Protein AF-A0AAV2BMY2-F1 (afdb_monomer)

Secondary structure (DSSP, 8-state):
---------------------------------GGGG---PPPPSS-EEETTS-EESSHHHHHHHHHTT----EEEESSPP-TTHHHHHHHHHHHT---TT--PPPB-TTSSBPSEEEETTTTEEEEB-TTSPBPTT--EESS----GGGSSTTS----------------HHHHHHHHHHHHHHHHHHHTTS-------------TTS--HHHHHHHHHHHTT-TT-SSB--TTTHHHHHHHHHHTSSSTTHHHHTHHHH-SS-SSS-BHHHHHHHH-TTTTHHHHHHHHHHHHHTS--

Sequence (300 aa):
MGFQKHDVFSSFLVFLVLFNSAHSFLPLMSERSSAECDVDCEPESVPVCGNDGRTYDSKCEIDKAKCQGHPVEFKHRGKCIEKARCEAQRALMLEQGNRMGLFVPECKADGSYAEVQCHVSTGYCWCVDEAGKPIRGSSIQNARPNCAQKGAKRMNRRRSSRGKKNKKGCGTSDRASFNSNLIDIFQSEYDRVPHTTTTATPVENDPLRDTHEKQVIQWKFDQLDDNGDEFLKKKELRDLRRMAKKIVKPKMCAKTFAKFCDLDQDKKISRSEWSVCVGVDINSKFSSLSAQLSRSIKDK

Radius of gyration: 34.34 Å; Cα contacts (8 Å, |Δi|>4): 309; chains: 1; bounding box: 67×60×115 Å

Structure (mmCIF, N/CA/C/O backbone):
data_AF-A0AAV2BMY2-F1
#
_entry.id   AF-A0AAV2BMY2-F1
#
loop_
_atom_site.group_PDB
_atom_site.id
_atom_site.type_symbol
_atom_site.label_atom_id
_atom_site.label_alt_id
_atom_site.label_comp_id
_atom_site.label_asym_id
_atom_site.label_entity_id
_atom_site.label_seq_id
_atom_site.pdbx_PDB_ins_code
_atom_site.Cartn_x
_atom_site.Cartn_y
_atom_site.Cartn_z
_atom_site.occupancy
_atom_site.B_iso_or_equiv
_atom_site.auth_seq_id
_atom_site.auth_comp_id
_atom_site.auth_asym_id
_atom_site.auth_atom_id
_atom_site.pdbx_PDB_model_num
ATOM 1 N N . MET A 1 1 ? -17.587 27.145 -73.470 1.00 35.56 1 MET A N 1
ATOM 2 C CA . MET A 1 1 ? -17.265 27.911 -74.697 1.00 35.56 1 MET A CA 1
ATOM 3 C C . MET A 1 1 ? -15.815 28.367 -74.565 1.00 35.56 1 MET A C 1
ATOM 5 O O . MET A 1 1 ? -15.457 28.728 -73.457 1.00 35.56 1 MET A O 1
ATOM 9 N N . GLY A 1 2 ? -14.942 28.360 -75.570 1.00 34.31 2 GLY A N 1
ATOM 10 C CA . GLY A 1 2 ? -15.046 27.883 -76.952 1.00 34.31 2 GLY A CA 1
ATOM 11 C C . GLY A 1 2 ? -13.875 28.448 -77.777 1.00 34.31 2 GLY A C 1
ATOM 12 O O . GLY A 1 2 ? -13.420 29.539 -77.466 1.00 34.31 2 GLY A O 1
ATOM 13 N N . PHE A 1 3 ? -13.460 27.726 -78.824 1.00 30.86 3 PHE A N 1
ATOM 14 C CA . PHE A 1 3 ? -12.519 28.126 -79.891 1.00 30.86 3 PHE A CA 1
ATOM 15 C C . PHE A 1 3 ? -11.041 28.422 -79.490 1.00 30.86 3 PHE A C 1
ATOM 17 O O . PHE A 1 3 ? -10.804 29.224 -78.599 1.00 30.86 3 PHE A O 1
ATOM 24 N N . GLN A 1 4 ? -9.945 27.880 -80.058 1.00 36.81 4 GLN A N 1
ATOM 25 C CA . GLN A 1 4 ? -9.599 27.018 -81.221 1.00 36.81 4 GLN A CA 1
ATOM 26 C C . GLN A 1 4 ? -8.581 27.721 -82.149 1.00 36.81 4 GLN A C 1
ATOM 28 O O . GLN A 1 4 ? -8.790 28.869 -82.531 1.00 36.81 4 GLN A O 1
ATOM 33 N N . LYS A 1 5 ? -7.506 26.993 -82.501 1.00 43.72 5 LYS A N 1
ATOM 34 C CA . LYS A 1 5 ? -6.521 27.135 -83.610 1.00 43.72 5 LYS A CA 1
ATOM 35 C C . LYS A 1 5 ? -5.604 25.888 -83.482 1.00 43.72 5 LYS A C 1
ATOM 37 O O . LYS A 1 5 ? -5.063 25.722 -82.395 1.00 43.72 5 LYS A O 1
ATOM 42 N N . HIS A 1 6 ? -5.496 24.884 -84.371 1.00 38.19 6 HIS A N 1
ATOM 43 C CA . HIS A 1 6 ? -5.463 24.815 -85.855 1.00 38.19 6 HIS A CA 1
ATOM 44 C C . HIS A 1 6 ? -4.367 25.724 -86.459 1.00 38.19 6 HIS A C 1
ATOM 46 O O . HIS A 1 6 ? -4.265 26.867 -86.024 1.00 38.19 6 HIS A O 1
ATOM 52 N N . ASP A 1 7 ? -3.543 25.348 -87.455 1.00 45.25 7 ASP A N 1
ATOM 53 C CA . ASP A 1 7 ? -3.392 24.104 -88.264 1.00 45.25 7 ASP A CA 1
ATOM 54 C C . ASP A 1 7 ? -2.067 24.181 -89.095 1.00 45.25 7 ASP A C 1
ATOM 56 O O . ASP A 1 7 ? -1.544 25.286 -89.227 1.00 45.25 7 ASP A O 1
ATOM 60 N N . VAL A 1 8 ? -1.436 23.155 -89.712 1.00 40.69 8 VAL A N 1
ATOM 61 C CA . VAL A 1 8 ? -1.618 21.675 -89.810 1.00 40.69 8 VAL A CA 1
ATOM 62 C C . VAL A 1 8 ? -0.234 20.999 -90.138 1.00 40.69 8 VAL A C 1
ATOM 64 O O . VAL A 1 8 ? 0.793 21.626 -89.901 1.00 40.69 8 VAL A O 1
ATOM 67 N N . PHE A 1 9 ? -0.208 19.785 -90.732 1.00 44.28 9 PHE A N 1
ATOM 68 C CA . PHE A 1 9 ? 0.889 18.985 -91.364 1.00 44.28 9 PHE A CA 1
ATOM 69 C C . PHE A 1 9 ? 1.455 17.819 -90.510 1.00 44.28 9 PHE A C 1
ATOM 71 O O . PHE A 1 9 ? 2.178 18.046 -89.552 1.00 44.28 9 PHE A O 1
ATOM 78 N N . SER A 1 10 ? 1.052 16.545 -90.697 1.00 36.94 10 SER A N 1
ATOM 79 C CA . SER A 1 10 ? 1.178 15.646 -91.882 1.00 36.94 10 SER A CA 1
ATOM 80 C C . SER A 1 10 ? 2.646 15.196 -92.088 1.00 36.94 10 SER A C 1
ATOM 82 O O . SER A 1 10 ? 3.523 16.047 -92.112 1.00 36.94 10 SER A O 1
ATOM 84 N N . SER A 1 11 ? 3.009 13.909 -92.238 1.00 39.84 11 SER A N 1
ATOM 85 C CA . SER A 1 11 ? 2.217 12.742 -92.671 1.00 39.84 11 SER A CA 1
ATOM 86 C C . SER A 1 11 ? 2.915 11.380 -92.408 1.00 39.84 11 SER A C 1
ATOM 88 O O . SER A 1 11 ? 4.128 11.367 -92.241 1.00 39.84 11 SER A O 1
ATOM 90 N N . PHE A 1 12 ? 2.161 10.265 -92.510 1.00 37.16 12 PHE A N 1
ATOM 91 C CA . PHE A 1 12 ? 2.570 8.829 -92.544 1.00 37.16 12 PHE A CA 1
ATOM 92 C C . PHE A 1 12 ? 3.420 8.254 -91.372 1.00 37.16 12 PHE A C 1
ATOM 94 O O . PHE A 1 12 ? 4.194 8.958 -90.747 1.00 37.16 12 PHE A O 1
ATOM 101 N N . LEU A 1 13 ? 3.504 6.943 -91.098 1.00 39.34 13 LEU A N 1
ATOM 102 C CA . LEU A 1 13 ? 2.608 5.767 -91.003 1.00 39.34 13 LEU A CA 1
ATOM 103 C C . LEU A 1 13 ? 3.549 4.553 -90.760 1.00 39.34 13 LEU A C 1
ATOM 105 O O . LEU A 1 13 ? 4.526 4.413 -91.485 1.00 39.34 13 LEU A O 1
ATOM 109 N N . VAL A 1 14 ? 3.206 3.650 -89.827 1.00 44.16 14 VAL A N 1
ATOM 110 C CA . VAL A 1 14 ? 3.795 2.295 -89.603 1.00 44.16 14 VAL A CA 1
ATOM 111 C C . VAL A 1 14 ? 5.275 2.209 -89.145 1.00 44.16 14 VAL A C 1
ATOM 113 O O . VAL A 1 14 ? 6.180 2.504 -89.912 1.00 44.16 14 VAL A O 1
ATOM 116 N N . PHE A 1 15 ? 5.549 1.674 -87.941 1.00 41.28 15 PHE A N 1
ATOM 117 C CA . PHE A 1 15 ? 6.111 0.314 -87.746 1.00 41.28 15 PHE A CA 1
ATOM 118 C C . PHE A 1 15 ? 6.257 -0.094 -86.263 1.00 41.28 15 PHE A C 1
ATOM 120 O O . PHE A 1 15 ? 6.036 0.691 -85.345 1.00 41.28 15 PHE A O 1
ATOM 127 N N 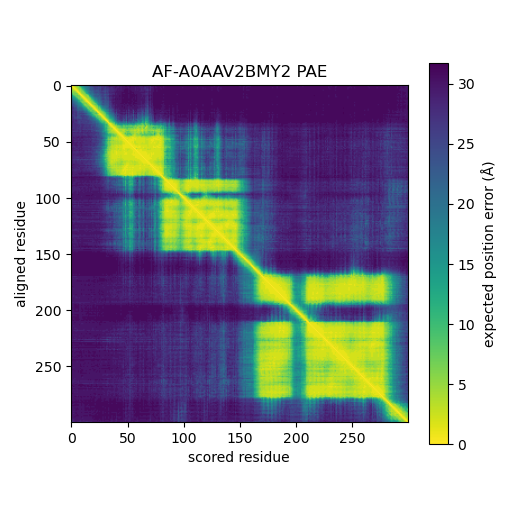. LEU A 1 16 ? 6.505 -1.391 -86.066 1.00 40.44 16 LEU A N 1
ATOM 128 C CA . LEU A 1 16 ? 6.373 -2.160 -84.826 1.00 40.44 16 LEU A CA 1
ATOM 129 C C . LEU A 1 16 ? 7.507 -1.944 -83.805 1.00 40.44 16 LEU A C 1
ATOM 131 O O . LEU A 1 16 ? 8.662 -1.768 -84.170 1.00 40.44 16 LEU A O 1
ATOM 135 N N . VAL A 1 17 ? 7.128 -2.068 -82.528 1.00 46.56 17 VAL A N 1
ATOM 136 C CA . VAL A 1 17 ? 7.825 -2.734 -81.402 1.00 46.56 17 VAL A CA 1
ATOM 137 C C . VAL A 1 17 ? 9.324 -3.065 -81.586 1.00 46.56 17 VAL A C 1
ATOM 139 O O . VAL A 1 17 ? 9.657 -3.894 -82.427 1.00 46.56 17 VAL A O 1
ATOM 142 N N . LEU A 1 18 ? 10.191 -2.564 -80.686 1.00 40.56 18 LEU A N 1
ATOM 143 C CA . LEU A 1 18 ? 11.036 -3.347 -79.743 1.00 40.56 18 LEU A CA 1
ATOM 144 C C . LEU A 1 18 ? 12.180 -2.507 -79.107 1.00 40.56 18 LEU A C 1
ATOM 146 O O . LEU A 1 18 ? 12.868 -1.754 -79.780 1.00 40.56 18 LEU A O 1
ATOM 150 N N . PHE A 1 19 ? 12.427 -2.774 -77.815 1.00 40.19 19 PHE A N 1
ATOM 151 C CA . PHE A 1 19 ? 13.712 -2.689 -77.086 1.00 40.19 19 PHE A CA 1
ATOM 152 C C . PHE A 1 19 ? 14.334 -1.324 -76.664 1.00 40.19 19 PHE A C 1
ATOM 154 O O . PHE A 1 19 ? 15.048 -0.664 -77.407 1.00 40.19 19 PHE A O 1
ATOM 161 N N . ASN A 1 20 ? 14.268 -1.122 -75.336 1.00 38.69 20 ASN A N 1
ATOM 162 C CA . ASN A 1 20 ? 15.383 -0.864 -74.397 1.00 38.69 20 ASN A CA 1
ATOM 163 C C . ASN A 1 20 ? 15.747 0.541 -73.851 1.00 38.69 20 ASN A C 1
ATOM 165 O O . ASN A 1 20 ? 16.108 1.472 -74.558 1.00 38.69 20 ASN A O 1
ATOM 169 N N . SER A 1 21 ? 15.851 0.536 -72.511 1.00 48.38 21 SER A N 1
ATOM 170 C CA . SER A 1 21 ? 16.866 1.203 -71.675 1.00 48.38 21 SER A CA 1
ATOM 171 C C . SER A 1 21 ? 16.860 2.726 -71.501 1.00 48.38 21 SER A C 1
ATOM 173 O O . SER A 1 21 ? 17.767 3.417 -71.955 1.00 48.38 21 SER A O 1
ATOM 175 N N . ALA A 1 22 ? 15.952 3.210 -70.645 1.00 44.56 22 ALA A N 1
ATOM 176 C CA . ALA A 1 22 ? 16.168 4.426 -69.846 1.00 44.56 22 ALA A CA 1
ATOM 177 C C . ALA A 1 22 ? 15.395 4.403 -68.505 1.00 44.56 22 ALA A C 1
ATOM 179 O O . ALA A 1 22 ? 14.645 5.324 -68.193 1.00 44.56 22 ALA A O 1
ATOM 180 N N . HIS A 1 23 ? 15.565 3.353 -67.689 1.00 51.31 23 HIS A N 1
ATOM 181 C CA . HIS A 1 23 ? 15.187 3.431 -66.272 1.00 51.31 23 HIS A CA 1
ATOM 182 C C . HIS A 1 23 ? 16.360 4.016 -65.484 1.00 51.31 23 HIS A C 1
ATOM 184 O O . HIS A 1 23 ? 17.355 3.333 -65.239 1.00 51.31 23 HIS A O 1
ATOM 190 N N . SER A 1 24 ? 16.245 5.289 -65.107 1.00 46.25 24 SER A N 1
ATOM 191 C CA . SER A 1 24 ? 17.207 5.961 -64.237 1.00 46.25 24 SER A CA 1
ATOM 192 C C . SER A 1 24 ? 17.312 5.211 -62.910 1.00 46.25 24 SER A C 1
ATOM 194 O O . SER A 1 24 ? 16.368 5.202 -62.118 1.00 46.25 24 SER A O 1
ATOM 196 N N . PHE A 1 25 ? 18.460 4.576 -62.678 1.00 47.72 25 PHE A N 1
ATOM 197 C CA . PHE A 1 25 ? 18.789 3.925 -61.416 1.00 47.72 25 PHE A CA 1
ATOM 198 C C . PHE A 1 25 ? 18.750 4.964 -60.286 1.00 47.72 25 PHE A C 1
ATOM 200 O O . PHE A 1 25 ? 19.656 5.787 -60.148 1.00 47.72 25 PHE A O 1
ATOM 207 N N . LEU A 1 26 ? 17.711 4.907 -59.452 1.00 41.19 26 LEU A N 1
ATOM 208 C CA . LEU A 1 26 ? 17.816 5.392 -58.081 1.00 41.19 26 LEU A CA 1
ATOM 209 C C . LEU A 1 26 ? 18.890 4.533 -57.396 1.00 41.19 26 LEU A C 1
ATOM 211 O O . LEU A 1 26 ? 18.773 3.304 -57.449 1.00 41.19 26 LEU A O 1
ATOM 215 N N . PRO A 1 27 ? 19.928 5.117 -56.773 1.00 43.41 27 PRO A N 1
ATOM 216 C CA . PRO A 1 27 ? 20.863 4.333 -55.988 1.00 43.41 27 PRO A CA 1
ATOM 217 C C . PRO A 1 27 ? 20.099 3.767 -54.792 1.00 43.41 27 PRO A C 1
ATOM 219 O O . PRO A 1 27 ? 19.699 4.501 -53.885 1.00 43.41 27 PRO A O 1
ATOM 222 N N . LEU A 1 28 ? 19.861 2.454 -54.830 1.00 38.84 28 LEU A N 1
ATOM 223 C CA . LEU A 1 28 ? 19.300 1.718 -53.710 1.00 38.84 28 LEU A CA 1
ATOM 224 C C . LEU A 1 28 ? 20.174 1.992 -52.481 1.00 38.84 28 LEU A C 1
ATOM 226 O O . LEU A 1 28 ? 21.404 2.022 -52.581 1.00 38.84 28 LEU A O 1
ATOM 230 N N . MET A 1 29 ? 19.533 2.217 -51.334 1.00 43.59 29 MET A N 1
ATOM 231 C CA . MET A 1 29 ? 20.230 2.347 -50.058 1.00 43.59 29 MET A CA 1
ATOM 232 C C . MET A 1 29 ? 21.205 1.181 -49.894 1.00 43.59 29 MET A C 1
ATOM 234 O O . MET A 1 29 ? 20.851 0.035 -50.163 1.00 43.59 29 MET A O 1
ATOM 238 N N . SER A 1 30 ? 22.423 1.470 -49.432 1.00 43.09 30 SER A N 1
ATOM 239 C CA . SER A 1 30 ? 23.350 0.421 -49.019 1.00 43.09 30 SER A CA 1
ATOM 240 C C . SER A 1 30 ? 22.783 -0.257 -47.773 1.00 43.09 30 SER A C 1
ATOM 242 O O . SER A 1 30 ? 23.106 0.138 -46.652 1.00 43.09 30 SER A O 1
ATOM 244 N N . GLU A 1 31 ? 21.979 -1.299 -47.972 1.00 51.56 31 GLU A N 1
ATOM 245 C CA . GLU A 1 31 ? 21.746 -2.344 -46.980 1.00 51.56 31 GLU A CA 1
ATOM 246 C C . GLU A 1 31 ? 23.100 -2.993 -46.677 1.00 51.56 31 GLU A C 1
ATOM 248 O O . GLU A 1 31 ? 23.533 -3.947 -47.321 1.00 51.56 31 GLU A O 1
ATOM 253 N N . ARG A 1 32 ? 23.826 -2.404 -45.722 1.00 52.53 32 ARG A N 1
ATOM 254 C CA . ARG A 1 32 ? 25.034 -3.004 -45.167 1.00 52.53 32 ARG A CA 1
ATOM 255 C C . ARG A 1 32 ? 24.607 -4.314 -44.511 1.00 52.53 32 ARG A C 1
ATOM 257 O O . ARG A 1 32 ? 23.758 -4.305 -43.623 1.00 52.53 32 ARG A O 1
ATOM 264 N N . SER A 1 33 ? 25.171 -5.412 -45.003 1.00 51.03 33 SER A N 1
ATOM 265 C CA . SER A 1 33 ? 24.806 -6.789 -44.683 1.00 51.03 33 SER A CA 1
ATOM 266 C C . SER A 1 33 ? 24.647 -7.018 -43.177 1.00 51.03 33 SER A C 1
ATOM 268 O O . SER A 1 33 ? 25.619 -7.000 -42.426 1.00 51.03 33 SER A O 1
ATOM 270 N N . SER A 1 34 ? 23.428 -7.351 -42.743 1.00 55.38 34 SER A N 1
ATOM 271 C CA . SER A 1 34 ? 23.180 -7.904 -41.401 1.00 55.38 34 SER A CA 1
ATOM 272 C C . SER A 1 34 ? 23.928 -9.227 -41.164 1.00 55.38 34 SER A C 1
ATOM 274 O O . SER A 1 34 ? 24.156 -9.604 -40.018 1.00 55.38 34 SER A O 1
ATOM 276 N N . ALA A 1 35 ? 24.360 -9.889 -42.243 1.00 59.16 35 ALA A N 1
ATOM 277 C CA . ALA A 1 35 ? 25.162 -11.109 -42.236 1.00 59.16 35 ALA A CA 1
ATOM 278 C C . ALA A 1 35 ? 26.614 -10.925 -41.743 1.00 59.16 35 ALA A C 1
ATOM 280 O O . ALA A 1 35 ? 27.205 -11.890 -41.275 1.00 59.16 35 ALA A O 1
ATOM 281 N N . GLU A 1 36 ? 27.193 -9.716 -41.790 1.00 68.69 36 GLU A N 1
ATOM 282 C CA . GLU A 1 36 ? 28.579 -9.484 -41.329 1.00 68.69 36 GLU A CA 1
ATOM 283 C C . GLU A 1 36 ? 28.713 -9.476 -39.794 1.00 68.69 36 GLU A C 1
ATOM 285 O O . GLU A 1 36 ? 29.815 -9.550 -39.254 1.00 68.69 36 GLU A O 1
ATOM 290 N N . CYS A 1 37 ? 27.584 -9.348 -39.094 1.00 77.44 37 CYS A N 1
ATOM 291 C CA . CYS A 1 37 ? 27.507 -9.200 -37.643 1.00 77.44 37 CYS A CA 1
ATOM 292 C C . CYS A 1 37 ? 26.856 -10.404 -36.950 1.00 77.44 37 CYS A C 1
ATOM 294 O O . CYS A 1 37 ? 26.675 -10.374 -35.732 1.00 77.44 37 CYS A O 1
ATOM 296 N N . ASP A 1 38 ? 26.461 -11.445 -37.688 1.00 79.50 38 ASP A N 1
ATOM 297 C CA . ASP A 1 38 ? 25.780 -12.603 -37.107 1.00 79.50 38 ASP A CA 1
ATOM 298 C C . ASP A 1 38 ? 26.782 -13.624 -36.552 1.00 79.50 38 ASP A C 1
ATOM 300 O O . ASP A 1 38 ? 27.038 -14.681 -37.121 1.00 79.50 38 ASP A O 1
ATOM 304 N N . VAL A 1 39 ? 27.404 -13.252 -35.432 1.00 84.94 39 VAL A N 1
ATOM 305 C CA . VAL A 1 39 ? 28.319 -14.112 -34.673 1.00 84.94 39 VAL A CA 1
ATOM 306 C C . VAL A 1 39 ? 27.548 -14.949 -33.650 1.00 84.94 39 VAL A C 1
ATOM 308 O O . VAL A 1 39 ? 26.712 -14.413 -32.923 1.00 84.94 39 VAL A O 1
ATOM 311 N N . ASP A 1 40 ? 27.829 -16.248 -33.564 1.00 86.94 40 ASP A N 1
ATOM 312 C CA . ASP A 1 40 ? 27.327 -17.095 -32.476 1.00 86.94 40 ASP A CA 1
ATOM 313 C C . ASP A 1 40 ? 28.187 -16.884 -31.223 1.00 86.94 40 ASP A C 1
ATOM 315 O O . ASP A 1 40 ? 29.368 -17.239 -31.188 1.00 86.94 40 ASP A O 1
ATOM 319 N N . CYS A 1 41 ? 27.597 -16.290 -30.186 1.00 89.19 41 CYS A N 1
ATOM 320 C CA . CYS A 1 41 ? 28.254 -16.064 -28.904 1.00 89.19 41 CYS A CA 1
ATOM 321 C C . CYS A 1 41 ? 27.925 -17.193 -27.917 1.00 89.19 41 CYS A C 1
ATOM 323 O O . CYS A 1 41 ? 26.760 -17.509 -27.677 1.00 89.19 41 CYS A O 1
ATOM 325 N N . GLU A 1 42 ? 28.943 -17.767 -27.273 1.00 86.88 42 GLU A N 1
ATOM 326 C CA . GLU A 1 42 ? 28.727 -18.710 -26.171 1.00 86.88 42 GLU A CA 1
ATOM 327 C C . GLU A 1 42 ? 28.333 -17.946 -24.882 1.00 86.88 42 GLU A C 1
ATOM 329 O O . GLU A 1 42 ? 28.920 -16.894 -24.588 1.00 86.88 42 GLU A O 1
ATOM 334 N N . PRO A 1 43 ? 27.340 -18.418 -24.099 1.00 77.69 43 PRO A N 1
ATOM 335 C CA . PRO A 1 43 ? 26.931 -17.752 -22.863 1.00 77.69 43 PRO A CA 1
ATOM 336 C C . PRO A 1 43 ? 28.014 -17.859 -21.778 1.00 77.69 43 PRO A C 1
ATOM 338 O O . PRO A 1 43 ? 28.378 -18.952 -21.339 1.00 77.69 43 PRO A O 1
ATOM 341 N N . GLU A 1 44 ? 28.499 -16.716 -21.282 1.00 79.50 44 GLU A N 1
ATOM 342 C CA . GLU A 1 44 ? 29.451 -16.692 -20.170 1.00 79.50 44 GLU A CA 1
ATOM 343 C C . GLU A 1 44 ? 28.751 -16.999 -18.833 1.00 79.50 44 GLU A C 1
ATOM 345 O O . GLU A 1 44 ? 27.598 -16.644 -18.588 1.00 79.50 44 GLU A O 1
ATOM 350 N N . SER A 1 45 ? 29.486 -17.603 -17.893 1.00 79.25 45 SER A N 1
ATOM 351 C CA . SER A 1 45 ? 28.970 -17.892 -16.539 1.00 79.25 45 SER A CA 1
ATOM 352 C C . SER A 1 45 ? 28.600 -16.645 -15.715 1.00 79.25 45 SER A C 1
ATOM 354 O O . SER A 1 45 ? 27.927 -16.760 -14.686 1.00 79.25 45 SER A O 1
ATOM 356 N N . VAL A 1 46 ? 29.035 -15.455 -16.146 1.00 82.19 46 VAL A N 1
ATOM 357 C CA . VAL A 1 46 ? 28.725 -14.165 -15.524 1.00 82.19 46 VAL A CA 1
ATOM 358 C C . VAL A 1 46 ? 28.310 -13.174 -16.621 1.00 82.19 46 VAL A C 1
ATOM 360 O O . VAL A 1 46 ? 29.167 -12.772 -17.405 1.00 82.19 46 VAL A O 1
ATOM 363 N N . PRO A 1 47 ? 27.040 -12.727 -16.657 1.00 90.75 47 PRO A N 1
ATOM 364 C CA . PRO A 1 47 ? 26.564 -11.774 -17.661 1.00 90.75 47 PRO A CA 1
ATOM 365 C C . PRO A 1 47 ? 27.193 -10.388 -17.466 1.00 90.75 47 PRO A C 1
ATOM 367 O O . PRO A 1 47 ? 27.805 -10.105 -16.432 1.00 90.75 47 PRO A O 1
ATOM 370 N N . VAL A 1 48 ? 27.001 -9.495 -18.433 1.00 92.38 48 VAL A N 1
ATOM 371 C CA . VAL A 1 48 ? 27.574 -8.141 -18.467 1.00 92.38 48 VAL A CA 1
ATOM 372 C C . VAL A 1 48 ? 26.500 -7.065 -18.663 1.00 92.38 48 VAL A C 1
ATOM 374 O O . VAL A 1 48 ? 25.369 -7.349 -19.055 1.00 92.38 48 VAL A O 1
ATOM 377 N N . CYS A 1 49 ? 26.851 -5.813 -18.374 1.00 89.69 49 CYS A N 1
ATOM 378 C CA . CYS A 1 49 ? 25.963 -4.660 -18.482 1.00 89.69 49 CYS A CA 1
ATOM 379 C C . CYS A 1 49 ? 26.393 -3.707 -19.601 1.00 89.69 49 CYS A C 1
ATOM 381 O O . CYS A 1 49 ? 27.561 -3.309 -19.643 1.00 89.69 49 CYS A O 1
ATOM 383 N N . GLY A 1 50 ? 25.448 -3.298 -20.450 1.00 86.19 50 GLY A N 1
ATOM 384 C CA . GLY A 1 50 ? 25.620 -2.212 -21.414 1.00 86.19 50 GLY A CA 1
ATOM 385 C C . GLY A 1 50 ? 25.401 -0.813 -20.814 1.00 86.19 50 GLY A C 1
ATOM 386 O O . GLY A 1 50 ? 24.764 -0.630 -19.773 1.00 86.19 50 GLY A O 1
ATOM 387 N N . ASN A 1 51 ? 25.932 0.213 -21.478 1.00 82.75 51 ASN A N 1
ATOM 388 C CA . ASN A 1 51 ? 25.647 1.627 -21.195 1.00 82.75 51 ASN A CA 1
ATOM 389 C C . ASN A 1 51 ? 24.159 1.990 -21.408 1.00 82.75 51 ASN A C 1
ATOM 391 O O . ASN A 1 51 ? 23.656 2.894 -20.745 1.00 82.75 51 ASN A O 1
ATOM 395 N N . ASP A 1 52 ? 23.462 1.231 -22.256 1.00 78.38 52 ASP A N 1
ATOM 396 C CA . ASP A 1 52 ? 22.020 1.253 -22.526 1.00 78.38 52 ASP A CA 1
ATOM 397 C C . ASP A 1 52 ? 21.148 0.706 -21.374 1.00 78.38 52 ASP A C 1
ATOM 399 O O . ASP A 1 52 ? 19.919 0.754 -21.441 1.00 78.38 52 ASP A O 1
ATOM 403 N N . GLY A 1 53 ? 21.766 0.170 -20.315 1.00 79.62 53 GLY A N 1
ATOM 404 C CA . GLY A 1 53 ? 21.071 -0.427 -19.176 1.00 79.62 53 GLY A CA 1
ATOM 405 C C . GLY A 1 53 ? 20.538 -1.843 -19.425 1.00 79.62 53 GLY A C 1
ATOM 406 O O . GLY A 1 53 ? 19.859 -2.386 -18.548 1.00 79.62 53 GLY A O 1
ATOM 407 N N . ARG A 1 54 ? 20.849 -2.475 -20.566 1.00 86.06 54 ARG A N 1
ATOM 408 C CA . ARG A 1 54 ? 20.481 -3.869 -20.848 1.00 86.06 54 ARG A CA 1
ATOM 409 C C . ARG A 1 54 ? 21.562 -4.836 -20.373 1.00 86.06 54 ARG A C 1
ATOM 411 O O . ARG A 1 54 ? 22.761 -4.590 -20.483 1.00 86.06 54 ARG A O 1
ATOM 418 N N . THR A 1 55 ? 21.113 -5.963 -19.825 1.00 90.62 55 THR A N 1
ATOM 419 C CA . THR A 1 55 ? 21.998 -7.081 -19.482 1.00 90.62 55 THR A CA 1
ATOM 420 C C . THR A 1 55 ? 22.193 -7.957 -20.711 1.00 90.62 55 THR A C 1
ATOM 422 O O . THR A 1 55 ? 21.200 -8.354 -21.314 1.00 90.62 55 THR A O 1
ATOM 425 N N . TYR A 1 56 ? 23.443 -8.283 -21.018 1.00 91.81 56 TYR A N 1
ATOM 426 C CA . TYR A 1 56 ? 23.850 -9.179 -22.099 1.00 91.81 56 TYR A CA 1
ATOM 427 C C . TYR A 1 56 ? 24.546 -10.410 -21.499 1.00 91.81 56 TYR A C 1
ATOM 429 O O . TYR A 1 56 ? 25.167 -10.310 -20.437 1.00 91.81 56 TYR A O 1
ATOM 437 N N . ASP A 1 57 ? 24.446 -11.571 -22.146 1.00 91.94 57 ASP A N 1
ATOM 438 C CA . ASP A 1 57 ? 24.935 -12.836 -21.571 1.00 91.94 57 ASP A CA 1
ATOM 439 C C . ASP A 1 57 ? 26.464 -13.005 -21.649 1.00 91.94 57 ASP A C 1
ATOM 441 O O . ASP A 1 57 ? 27.045 -13.757 -20.868 1.00 91.94 57 ASP A O 1
ATOM 445 N N . SER A 1 58 ? 27.141 -12.256 -22.522 1.00 92.81 58 SER A N 1
ATOM 446 C CA . SER A 1 58 ? 28.605 -12.176 -22.605 1.00 92.81 58 SER A CA 1
ATOM 447 C C . SER A 1 58 ? 29.045 -10.836 -23.203 1.00 92.81 58 SER A C 1
ATOM 449 O O . SER A 1 58 ? 28.216 -10.042 -23.657 1.00 92.81 58 SER A O 1
ATOM 451 N N . LYS A 1 59 ? 30.356 -10.554 -23.225 1.00 90.94 59 LYS A N 1
ATOM 452 C CA . LYS A 1 59 ? 30.856 -9.357 -23.928 1.00 90.94 59 LYS A CA 1
ATOM 453 C C . LYS A 1 59 ? 30.655 -9.456 -25.451 1.00 90.94 59 LYS A C 1
ATOM 455 O O . LYS A 1 59 ? 30.368 -8.442 -26.080 1.00 90.94 59 LYS A O 1
ATOM 460 N N . CYS A 1 60 ? 30.731 -10.667 -26.008 1.00 93.12 60 CYS A N 1
ATOM 461 C CA . CYS A 1 60 ? 30.482 -10.942 -27.426 1.00 93.12 60 CYS A CA 1
ATOM 462 C C . CYS A 1 60 ? 29.106 -10.421 -27.876 1.00 93.12 60 CYS A C 1
ATOM 464 O O . CYS A 1 60 ? 29.014 -9.766 -28.908 1.00 93.12 60 CYS A O 1
ATOM 466 N N . GLU A 1 61 ? 28.065 -10.593 -27.056 1.00 93.69 61 GLU A N 1
ATOM 467 C CA . GLU A 1 61 ? 26.712 -10.088 -27.343 1.00 93.69 61 GLU A CA 1
ATOM 468 C C . GLU A 1 61 ? 26.626 -8.548 -27.403 1.00 93.69 61 GLU A C 1
ATOM 470 O O . GLU A 1 61 ? 25.875 -7.993 -28.205 1.00 93.69 61 GLU A O 1
ATOM 475 N N . ILE A 1 62 ? 27.434 -7.827 -26.612 1.00 92.00 62 ILE A N 1
ATOM 476 C CA . ILE A 1 62 ? 27.530 -6.358 -26.709 1.00 92.00 62 ILE A CA 1
ATOM 477 C C . ILE A 1 62 ? 28.206 -5.951 -28.022 1.00 92.00 62 ILE A C 1
ATOM 479 O O . ILE A 1 62 ? 27.733 -5.040 -28.701 1.00 92.00 62 ILE A O 1
ATOM 483 N N . ASP A 1 63 ? 29.294 -6.628 -28.393 1.00 92.00 63 ASP A N 1
ATOM 484 C CA . ASP A 1 63 ? 30.024 -6.339 -29.628 1.00 92.00 63 ASP A CA 1
ATOM 485 C C . ASP A 1 63 ? 29.179 -6.712 -30.876 1.00 92.00 63 ASP A C 1
ATOM 487 O O . ASP A 1 63 ? 29.166 -5.958 -31.854 1.00 92.00 63 ASP A O 1
ATOM 491 N N . LYS A 1 64 ? 28.367 -7.783 -30.805 1.00 92.94 64 LYS A N 1
ATOM 492 C CA . LYS A 1 64 ? 27.338 -8.159 -31.797 1.00 92.94 64 LYS A CA 1
ATOM 493 C C . LYS A 1 64 ? 26.287 -7.062 -31.965 1.00 92.94 64 LYS A C 1
ATOM 495 O O . LYS A 1 64 ? 26.080 -6.575 -33.078 1.00 92.94 64 LYS A O 1
ATOM 500 N N . ALA A 1 65 ? 25.674 -6.611 -30.870 1.00 91.44 65 ALA A N 1
ATOM 501 C CA . ALA A 1 65 ? 24.682 -5.536 -30.897 1.00 91.44 65 ALA A CA 1
ATOM 502 C C . ALA A 1 65 ? 25.268 -4.215 -31.438 1.00 91.44 65 ALA A C 1
ATOM 504 O O . ALA A 1 65 ? 24.615 -3.526 -32.226 1.00 91.44 65 ALA A O 1
ATOM 505 N N . LYS A 1 66 ? 26.518 -3.887 -31.081 1.00 93.19 66 LYS A N 1
ATOM 506 C CA . LYS A 1 66 ? 27.244 -2.721 -31.609 1.00 93.19 66 LYS A CA 1
ATOM 507 C C . LYS A 1 66 ? 27.493 -2.826 -33.118 1.00 93.19 66 LYS A C 1
ATOM 509 O O . LYS A 1 66 ? 27.295 -1.846 -33.833 1.00 93.19 66 LYS A O 1
ATOM 514 N N . CYS A 1 67 ? 27.862 -4.009 -33.614 1.00 91.50 67 CYS A N 1
ATOM 515 C CA . CYS A 1 67 ? 28.017 -4.285 -35.046 1.00 91.50 67 CYS A CA 1
ATOM 516 C C . CYS A 1 67 ? 26.684 -4.128 -35.803 1.00 91.50 67 CYS A C 1
ATOM 518 O O . CYS A 1 67 ? 26.637 -3.483 -36.849 1.00 91.50 67 CYS A O 1
ATOM 520 N N . GLN A 1 68 ? 25.580 -4.615 -35.224 1.00 89.50 68 GLN A N 1
ATOM 521 C CA . GLN A 1 68 ? 24.212 -4.464 -35.747 1.00 89.50 68 GLN A CA 1
ATOM 522 C C . GLN A 1 68 ? 23.677 -3.013 -35.717 1.00 89.50 68 GLN A C 1
ATOM 524 O O . GLN A 1 68 ? 22.536 -2.765 -36.105 1.00 89.50 68 GLN A O 1
ATOM 529 N N . GLY A 1 69 ? 24.482 -2.038 -35.277 1.00 87.56 69 GLY A N 1
ATOM 530 C CA . GLY A 1 69 ? 24.137 -0.616 -35.285 1.00 87.56 69 GLY A CA 1
ATOM 531 C C . GLY A 1 69 ? 23.429 -0.117 -34.024 1.00 87.56 69 GLY A C 1
ATOM 532 O O . GLY A 1 69 ? 23.006 1.041 -33.988 1.00 87.56 69 GLY A O 1
ATOM 533 N N . HIS A 1 70 ? 23.310 -0.930 -32.969 1.00 86.94 70 HIS A N 1
ATOM 534 C CA . HIS A 1 70 ? 22.851 -0.428 -31.675 1.00 86.94 70 HIS A CA 1
ATOM 535 C C . HIS A 1 70 ? 23.967 0.391 -30.997 1.00 86.94 70 HIS A C 1
ATOM 537 O O . HIS A 1 70 ? 25.101 -0.080 -30.911 1.00 86.94 70 HIS A O 1
ATOM 543 N N . PRO A 1 71 ? 23.685 1.600 -30.469 1.00 86.50 71 PRO A N 1
ATOM 544 C CA . PRO A 1 71 ? 24.689 2.460 -29.836 1.00 86.50 71 PRO A CA 1
ATOM 545 C C . PRO A 1 71 ? 25.009 2.002 -28.399 1.00 86.50 71 PRO A C 1
ATOM 547 O O . PRO A 1 71 ? 24.851 2.759 -27.440 1.00 86.50 71 PRO A O 1
ATOM 550 N N . VAL A 1 72 ? 25.431 0.744 -28.249 1.00 90.25 72 VAL A N 1
ATOM 551 C CA . VAL A 1 72 ? 25.728 0.099 -26.966 1.00 90.25 72 VAL A CA 1
ATOM 552 C C . VAL A 1 72 ? 27.230 -0.099 -26.759 1.00 90.25 72 VAL A C 1
ATOM 554 O O . VAL A 1 72 ? 27.973 -0.417 -27.685 1.00 90.25 72 VAL A O 1
ATOM 557 N N . GLU A 1 73 ? 27.683 0.082 -25.521 1.00 90.88 73 GLU A N 1
ATOM 558 C CA . GLU A 1 73 ? 29.051 -0.180 -25.073 1.00 90.88 73 GLU A CA 1
ATOM 559 C C . GLU A 1 73 ? 29.060 -0.891 -23.718 1.00 90.88 73 GLU A C 1
ATOM 561 O O . GLU A 1 73 ? 28.157 -0.711 -22.900 1.00 90.88 73 GLU A O 1
ATOM 566 N N . PHE A 1 74 ? 30.103 -1.676 -23.449 1.00 89.75 74 PHE A N 1
ATOM 567 C CA . PHE A 1 74 ? 30.279 -2.357 -22.167 1.00 89.75 74 PHE A CA 1
ATOM 568 C C . PHE A 1 74 ? 30.473 -1.351 -21.019 1.00 89.75 74 PHE A C 1
ATOM 570 O O . PHE A 1 74 ? 31.397 -0.539 -21.041 1.00 89.75 74 PHE A O 1
ATOM 577 N N . LYS A 1 75 ? 29.635 -1.456 -19.981 1.00 85.25 75 LYS A N 1
ATOM 578 C CA . LYS A 1 75 ? 29.676 -0.618 -18.774 1.00 85.25 75 LYS A CA 1
ATOM 579 C C . LYS A 1 75 ? 30.365 -1.319 -17.603 1.00 85.25 75 LYS A C 1
ATOM 581 O O . LYS A 1 75 ? 31.261 -0.746 -16.990 1.0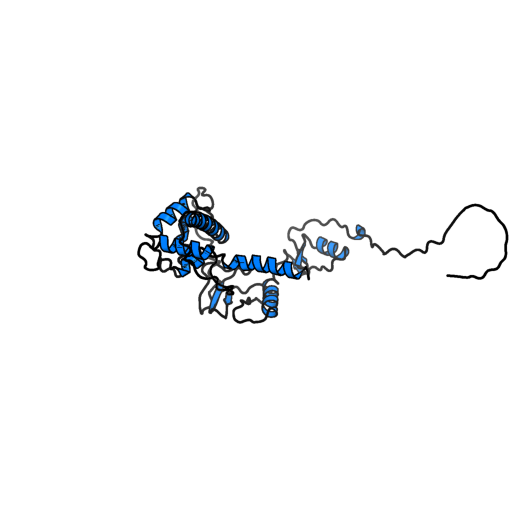0 85.25 75 LYS A O 1
ATOM 586 N N . HIS A 1 76 ? 29.942 -2.539 -17.258 1.00 85.38 76 HIS A N 1
ATOM 587 C CA . HIS A 1 76 ? 30.553 -3.334 -16.183 1.00 85.38 76 HIS A CA 1
ATOM 588 C C . HIS A 1 76 ? 30.220 -4.833 -16.284 1.00 85.38 76 HIS A C 1
ATOM 590 O O . HIS A 1 76 ? 29.289 -5.238 -16.978 1.00 85.38 76 HIS A O 1
ATOM 596 N N . ARG A 1 77 ? 30.969 -5.672 -15.550 1.00 83.88 77 ARG A N 1
ATOM 597 C CA . ARG A 1 77 ? 30.655 -7.101 -15.355 1.00 83.88 77 ARG A CA 1
ATOM 598 C C . ARG A 1 77 ? 29.504 -7.288 -14.361 1.00 83.88 77 ARG A C 1
ATOM 600 O O . ARG A 1 77 ? 29.316 -6.464 -13.466 1.00 83.88 77 ARG A O 1
ATOM 607 N N . GLY A 1 78 ? 28.772 -8.390 -14.489 1.00 84.75 78 GLY A N 1
ATOM 608 C CA . GLY A 1 78 ? 27.514 -8.633 -13.785 1.00 84.75 78 GLY A CA 1
ATOM 609 C C . GLY A 1 78 ? 26.314 -8.044 -14.533 1.00 84.75 78 GLY A C 1
ATOM 610 O O . GLY A 1 78 ? 26.467 -7.200 -15.415 1.00 84.75 78 GLY A O 1
ATOM 611 N N . LYS A 1 79 ? 25.105 -8.477 -14.150 1.00 86.94 79 LYS A N 1
ATOM 612 C CA . LYS A 1 79 ? 23.846 -7.952 -14.705 1.00 86.94 79 LYS A CA 1
ATOM 613 C C . LYS A 1 79 ? 23.787 -6.435 -14.568 1.00 86.94 79 LYS A C 1
ATOM 615 O O . LYS A 1 79 ? 24.239 -5.911 -13.546 1.00 86.94 79 LYS A O 1
ATOM 620 N N . CYS A 1 80 ? 23.171 -5.745 -15.530 1.00 80.81 80 CYS A N 1
ATOM 621 C CA . CYS A 1 80 ? 22.870 -4.333 -15.336 1.00 80.81 80 CYS A CA 1
ATOM 622 C C . CYS A 1 80 ? 22.050 -4.151 -14.072 1.00 80.81 80 CYS A C 1
ATOM 624 O O . CYS A 1 80 ? 21.007 -4.773 -13.865 1.00 80.81 80 CYS A O 1
ATOM 626 N N . ILE A 1 81 ? 22.559 -3.275 -13.222 1.00 72.50 81 ILE A N 1
ATOM 627 C CA . ILE A 1 81 ? 21.867 -2.856 -12.023 1.00 72.50 81 ILE A CA 1
ATOM 628 C C . ILE A 1 81 ? 20.908 -1.745 -12.453 1.00 72.50 81 ILE A C 1
ATOM 630 O O . ILE A 1 81 ? 21.344 -0.803 -13.112 1.00 72.50 81 ILE A O 1
ATOM 634 N N . GLU A 1 82 ? 19.637 -1.789 -12.035 1.00 61.50 82 GLU A N 1
ATOM 635 C CA . GLU A 1 82 ? 18.650 -0.698 -12.235 1.00 61.50 82 GLU A CA 1
ATOM 636 C C . GLU A 1 82 ? 19.054 0.631 -11.527 1.00 61.50 82 GLU A C 1
ATOM 638 O O . GLU A 1 82 ? 18.227 1.512 -11.298 1.00 61.50 82 GLU A O 1
ATOM 643 N N . LYS A 1 83 ? 20.325 0.811 -11.146 1.00 54.88 83 LYS A N 1
ATOM 644 C CA . LYS A 1 83 ? 20.887 1.919 -10.357 1.00 54.88 83 LYS A CA 1
ATOM 645 C C . LYS A 1 83 ? 21.050 3.230 -11.142 1.00 54.88 83 LYS A C 1
ATOM 647 O O . LYS A 1 83 ? 22.100 3.857 -11.142 1.00 54.88 83 LYS A O 1
ATOM 652 N N . ALA A 1 84 ? 19.972 3.652 -11.783 1.00 64.19 84 ALA A N 1
ATOM 653 C CA . ALA A 1 84 ? 19.623 5.064 -11.907 1.00 64.19 84 ALA A CA 1
ATOM 654 C C . ALA A 1 84 ? 18.179 5.320 -11.431 1.00 64.19 84 ALA A C 1
ATOM 656 O O . ALA A 1 84 ? 17.696 6.443 -11.487 1.00 64.19 84 ALA A O 1
ATOM 657 N N . ARG A 1 85 ? 17.461 4.292 -10.944 1.00 72.62 85 ARG A N 1
ATOM 658 C CA . ARG A 1 85 ? 16.037 4.360 -10.587 1.00 72.62 85 ARG A CA 1
ATOM 659 C C . ARG A 1 85 ? 15.727 5.418 -9.529 1.00 72.62 85 ARG A C 1
ATOM 661 O O . ARG A 1 85 ? 14.712 6.096 -9.654 1.00 72.62 85 ARG A O 1
ATOM 668 N N . CYS A 1 86 ? 16.595 5.588 -8.526 1.00 83.06 86 CYS A N 1
ATOM 669 C CA . CYS A 1 86 ? 16.408 6.640 -7.528 1.00 83.06 86 CYS A CA 1
ATOM 670 C C . CYS A 1 86 ? 16.585 8.029 -8.151 1.00 83.06 86 CYS A C 1
ATOM 672 O O . CYS A 1 86 ? 15.723 8.883 -7.975 1.00 83.06 86 CYS A O 1
ATOM 674 N N . GLU A 1 87 ? 17.657 8.248 -8.914 1.00 83.12 87 GLU A N 1
ATOM 675 C CA . GLU A 1 87 ? 17.967 9.548 -9.525 1.00 83.12 87 GLU A CA 1
ATOM 676 C C . GLU A 1 87 ? 16.961 9.940 -10.612 1.00 83.12 87 GLU A C 1
ATOM 678 O O . GLU A 1 87 ? 16.497 11.076 -10.627 1.00 83.12 87 GLU A O 1
ATOM 683 N N . ALA A 1 88 ? 16.542 8.990 -11.450 1.00 78.19 88 ALA A N 1
ATOM 684 C CA . ALA A 1 88 ? 15.483 9.178 -12.436 1.00 78.19 88 ALA A CA 1
ATOM 685 C C . ALA A 1 88 ? 14.140 9.497 -11.761 1.00 78.19 88 ALA A C 1
ATOM 687 O O . ALA A 1 88 ? 13.468 10.451 -12.146 1.00 78.19 88 ALA A O 1
ATOM 688 N N . GLN A 1 89 ? 13.764 8.764 -10.702 1.00 81.19 89 GLN A N 1
ATOM 689 C CA . GLN A 1 89 ? 12.572 9.099 -9.919 1.00 81.19 89 GLN A CA 1
ATOM 690 C C . GLN A 1 89 ? 12.706 10.484 -9.268 1.00 81.19 89 GLN A C 1
ATOM 692 O O . GLN A 1 89 ? 11.751 11.254 -9.274 1.00 81.19 89 GLN A O 1
ATOM 697 N N . ARG A 1 90 ? 13.881 10.827 -8.732 1.00 84.88 90 ARG A N 1
ATOM 698 C CA . ARG A 1 90 ? 14.158 12.129 -8.115 1.00 84.88 90 ARG A CA 1
ATOM 699 C C . ARG A 1 90 ? 14.024 13.272 -9.122 1.00 84.88 90 ARG A C 1
ATOM 701 O O . ARG A 1 90 ? 13.383 14.262 -8.792 1.00 84.88 90 ARG A O 1
ATOM 708 N N . ALA A 1 91 ? 14.574 13.129 -10.327 1.00 82.44 91 ALA A N 1
ATOM 709 C CA . ALA A 1 91 ? 14.439 14.107 -11.405 1.00 82.44 91 ALA A CA 1
ATOM 710 C C . ALA A 1 91 ? 12.962 14.320 -11.779 1.00 82.44 91 ALA A C 1
ATOM 712 O O . ALA A 1 91 ? 12.476 15.446 -11.706 1.00 82.44 91 ALA A O 1
ATOM 713 N N . LEU A 1 92 ? 12.217 13.236 -12.028 1.00 78.06 92 LEU A N 1
ATOM 714 C CA . LEU A 1 92 ? 10.784 13.294 -12.345 1.00 78.06 92 LEU A CA 1
ATOM 715 C C . LEU A 1 92 ? 9.949 13.974 -11.242 1.00 78.06 92 LEU A C 1
ATOM 717 O O . LEU A 1 92 ? 9.049 14.753 -11.546 1.00 78.06 92 LEU A O 1
ATOM 721 N N . MET A 1 93 ? 10.238 13.708 -9.961 1.00 78.69 93 MET A N 1
ATOM 722 C CA . MET A 1 93 ? 9.530 14.357 -8.845 1.00 78.69 93 MET A CA 1
ATOM 723 C C . MET A 1 93 ? 9.903 15.842 -8.678 1.00 78.69 93 MET A C 1
ATOM 725 O O . MET A 1 93 ? 9.101 16.606 -8.147 1.00 78.69 93 MET A O 1
ATOM 729 N N . LEU A 1 94 ? 11.095 16.266 -9.115 1.00 78.44 94 LEU A N 1
ATOM 730 C CA . LEU A 1 94 ? 11.514 17.674 -9.093 1.00 78.44 94 LEU A CA 1
ATOM 731 C C . LEU A 1 94 ? 10.918 18.469 -10.268 1.00 78.44 94 LEU A C 1
ATOM 733 O O . LEU A 1 94 ? 10.469 19.597 -10.069 1.00 78.44 94 LEU A O 1
ATOM 737 N N . GLU A 1 95 ? 10.853 17.876 -11.464 1.00 71.00 95 GLU A N 1
ATOM 738 C CA . GLU A 1 95 ? 10.258 18.492 -12.663 1.00 71.00 95 GLU A CA 1
ATOM 739 C C . GLU A 1 95 ? 8.746 18.726 -12.536 1.00 71.00 95 GLU A C 1
ATOM 741 O O . GLU A 1 95 ? 8.227 19.710 -13.058 1.00 71.00 95 GLU A O 1
ATOM 746 N N . GLN A 1 96 ? 8.028 17.883 -11.782 1.00 65.44 96 GLN A N 1
ATOM 747 C CA . GLN A 1 96 ? 6.589 18.060 -11.516 1.00 65.44 96 GLN A CA 1
ATOM 748 C C . GLN A 1 96 ? 6.257 19.256 -10.597 1.00 65.44 96 GLN A C 1
ATOM 750 O O . GLN A 1 96 ? 5.083 19.519 -10.315 1.00 65.44 96 GLN A O 1
ATOM 755 N N . GLY A 1 97 ? 7.279 20.006 -10.176 1.00 54.78 97 GLY A N 1
ATOM 756 C CA . GLY A 1 97 ? 7.176 21.177 -9.322 1.00 54.78 97 GLY A CA 1
ATOM 757 C C . GLY A 1 97 ? 7.030 20.794 -7.852 1.00 54.78 97 GLY A C 1
ATOM 758 O O . GLY A 1 97 ? 6.218 19.947 -7.485 1.00 54.78 97 GLY A O 1
ATOM 759 N N . ASN A 1 98 ? 7.792 21.470 -6.988 1.00 53.81 98 ASN A N 1
ATOM 760 C CA . ASN A 1 98 ? 7.766 21.287 -5.536 1.00 53.81 98 ASN A CA 1
ATOM 761 C C . ASN A 1 98 ? 6.458 21.818 -4.908 1.00 53.81 98 ASN A C 1
ATOM 763 O O . ASN A 1 98 ? 6.449 22.794 -4.156 1.00 53.81 98 ASN A O 1
ATOM 767 N N . ARG A 1 99 ? 5.327 21.183 -5.229 1.00 56.97 99 ARG A N 1
ATOM 768 C CA . ARG A 1 99 ? 4.068 21.350 -4.504 1.00 56.97 99 ARG A CA 1
ATOM 769 C C . ARG A 1 99 ? 4.237 20.715 -3.126 1.00 56.97 99 ARG A C 1
ATOM 771 O O . ARG A 1 99 ? 4.557 19.532 -3.009 1.00 56.97 99 ARG A O 1
ATOM 778 N N . MET A 1 100 ? 4.028 21.527 -2.093 1.00 52.81 100 MET A N 1
ATOM 779 C CA . MET A 1 100 ? 4.171 21.149 -0.686 1.00 52.81 100 MET A CA 1
ATOM 780 C C . MET A 1 100 ? 3.414 19.843 -0.396 1.00 52.81 100 MET A C 1
ATOM 782 O O . MET A 1 100 ? 2.188 19.824 -0.439 1.00 52.81 100 MET A O 1
ATOM 786 N N . GLY A 1 101 ? 4.143 18.757 -0.113 1.00 62.31 101 GLY A N 1
ATOM 787 C CA . GLY A 1 101 ? 3.550 17.448 0.195 1.00 62.31 101 GLY A CA 1
ATOM 788 C C . GLY A 1 101 ? 3.967 16.276 -0.702 1.00 62.31 101 GLY A C 1
ATOM 789 O O . GLY A 1 101 ? 3.604 15.149 -0.382 1.00 62.31 101 GLY A O 1
ATOM 790 N N . LEU A 1 102 ? 4.724 16.495 -1.784 1.00 72.62 102 LEU A N 1
ATOM 791 C CA . LEU A 1 102 ? 5.264 15.404 -2.610 1.00 72.62 102 LEU A CA 1
ATOM 792 C C . LEU A 1 102 ? 6.549 14.794 -2.024 1.00 72.62 102 LEU A C 1
ATOM 794 O O . LEU A 1 102 ? 7.451 15.495 -1.563 1.00 72.62 102 LEU A O 1
ATOM 798 N N . PHE A 1 103 ? 6.640 13.463 -2.077 1.00 84.25 103 PHE A N 1
ATOM 799 C CA . PHE A 1 103 ? 7.809 12.706 -1.632 1.00 84.25 103 PHE A CA 1
ATOM 800 C C . PHE A 1 103 ? 8.890 12.661 -2.720 1.00 84.25 103 PHE A C 1
ATOM 802 O O . PHE A 1 103 ? 8.718 12.021 -3.758 1.00 84.25 103 PHE A O 1
ATOM 809 N N . VAL A 1 104 ? 10.031 13.292 -2.441 1.00 88.00 104 VAL A N 1
ATOM 810 C CA . VAL A 1 104 ? 11.243 13.230 -3.268 1.00 88.00 104 VAL A CA 1
ATOM 811 C C . VAL A 1 104 ? 12.223 12.238 -2.626 1.00 88.00 104 VAL A C 1
ATOM 813 O O . VAL A 1 104 ? 12.572 12.432 -1.461 1.00 88.00 104 VAL A O 1
ATOM 816 N N . PRO A 1 105 ? 12.680 11.185 -3.332 1.00 89.62 105 PRO A N 1
ATOM 817 C CA . PRO A 1 105 ? 13.585 10.199 -2.750 1.00 89.62 105 PRO A CA 1
ATOM 818 C C . PRO A 1 105 ? 15.012 10.741 -2.557 1.00 89.62 105 PRO A C 1
ATOM 820 O O . PRO A 1 105 ? 15.548 11.468 -3.398 1.00 89.62 105 PRO A O 1
ATOM 823 N N . GLU A 1 106 ? 15.649 10.336 -1.457 1.00 90.31 106 GLU A N 1
ATOM 824 C CA . GLU A 1 106 ? 17.079 10.528 -1.199 1.00 90.31 106 GLU A CA 1
ATOM 825 C C . GLU A 1 106 ? 17.888 9.427 -1.901 1.00 90.31 106 GLU A C 1
ATOM 827 O O . GLU A 1 106 ? 17.624 8.235 -1.713 1.00 90.31 106 GLU A O 1
ATOM 832 N N . CYS A 1 107 ? 18.902 9.807 -2.677 1.00 89.62 107 CYS A N 1
ATOM 833 C CA . CYS A 1 107 ? 19.751 8.875 -3.421 1.00 89.62 107 CYS A CA 1
ATOM 834 C C . CYS A 1 107 ? 21.188 8.898 -2.893 1.00 89.62 107 CYS A C 1
ATOM 836 O O . CYS A 1 107 ? 21.683 9.933 -2.446 1.00 89.62 107 CYS A O 1
ATOM 838 N N . LYS A 1 108 ? 21.855 7.744 -2.938 1.00 85.75 108 LYS A N 1
ATOM 839 C CA . LYS A 1 108 ? 23.301 7.624 -2.728 1.00 85.75 108 LYS A CA 1
ATOM 840 C C . LYS A 1 108 ? 24.038 8.063 -3.999 1.00 85.75 108 LYS A C 1
ATOM 842 O O . LYS A 1 108 ? 23.462 8.061 -5.080 1.00 85.75 108 LYS A O 1
ATOM 847 N N . ALA A 1 109 ? 25.335 8.344 -3.877 1.00 78.38 109 ALA A N 1
ATOM 848 C CA . ALA A 1 109 ? 26.197 8.719 -5.005 1.00 78.38 109 ALA A CA 1
ATOM 849 C C . ALA A 1 109 ? 26.392 7.614 -6.074 1.00 78.38 109 ALA A C 1
ATOM 851 O O . ALA A 1 109 ? 27.023 7.867 -7.093 1.00 78.38 109 ALA A O 1
ATOM 852 N N . ASP A 1 110 ? 25.883 6.395 -5.851 1.00 68.06 110 ASP A N 1
ATOM 853 C CA . ASP A 1 110 ? 25.866 5.298 -6.831 1.00 68.06 110 ASP A CA 1
ATOM 854 C C . ASP A 1 110 ? 24.512 5.156 -7.562 1.00 68.06 110 ASP A C 1
ATOM 856 O O . ASP A 1 110 ? 24.224 4.093 -8.113 1.00 68.06 110 ASP A O 1
ATOM 860 N N . GLY A 1 111 ? 23.644 6.173 -7.501 1.00 69.50 111 GLY A N 1
ATOM 861 C CA . GLY A 1 111 ? 22.313 6.177 -8.120 1.00 69.50 111 GLY A CA 1
ATOM 862 C C . GLY A 1 111 ? 21.275 5.258 -7.462 1.00 69.50 111 GLY A C 1
ATOM 863 O O . GLY A 1 111 ? 20.131 5.167 -7.928 1.00 69.50 111 GLY A O 1
ATOM 864 N N . SER A 1 112 ? 21.640 4.571 -6.372 1.00 81.25 112 SER A N 1
ATOM 865 C CA . SER A 1 112 ? 20.730 3.740 -5.577 1.00 81.25 112 SER A CA 1
ATOM 866 C C . SER A 1 112 ? 19.991 4.549 -4.504 1.00 81.25 112 SER A C 1
ATOM 868 O O . SER A 1 112 ? 20.358 5.680 -4.180 1.00 81.25 112 SER A O 1
ATOM 870 N N . TYR A 1 113 ? 18.927 3.983 -3.932 1.00 83.56 113 TYR A N 1
ATOM 871 C CA . TYR A 1 113 ? 18.206 4.630 -2.835 1.00 83.56 113 TYR A CA 1
ATOM 872 C C . TYR A 1 113 ? 19.070 4.701 -1.567 1.00 83.56 113 TYR A C 1
ATOM 874 O O . TYR A 1 113 ? 19.713 3.726 -1.165 1.00 83.56 113 TYR A O 1
ATOM 882 N N . ALA A 1 114 ? 19.041 5.847 -0.884 1.00 90.94 114 ALA A N 1
ATOM 883 C CA . ALA A 1 114 ? 19.533 5.942 0.484 1.00 90.94 114 ALA A CA 1
ATOM 884 C C . ALA A 1 114 ? 18.749 4.975 1.383 1.00 90.94 114 ALA A C 1
ATOM 886 O O . ALA A 1 114 ? 17.525 4.893 1.292 1.00 90.94 114 ALA A O 1
ATOM 887 N N . GLU A 1 115 ? 19.448 4.250 2.263 1.00 90.81 115 GLU A N 1
ATOM 888 C CA . GLU A 1 115 ? 18.830 3.240 3.140 1.00 90.81 115 GLU A CA 1
ATOM 889 C C . GLU A 1 115 ? 17.751 3.827 4.045 1.00 90.81 115 GLU A C 1
ATOM 891 O O . GLU A 1 115 ? 16.818 3.114 4.399 1.00 90.81 115 GLU A O 1
ATOM 896 N N . VAL A 1 116 ? 17.866 5.113 4.390 1.00 93.38 116 VAL A N 1
ATOM 897 C CA . VAL A 1 116 ? 16.832 5.898 5.063 1.00 93.38 116 VAL A CA 1
ATOM 898 C C . VAL A 1 116 ? 16.209 6.857 4.057 1.00 93.38 116 VAL A C 1
ATOM 900 O O . VAL A 1 116 ? 16.913 7.672 3.471 1.00 93.38 116 VAL A O 1
ATOM 903 N N . GLN A 1 117 ? 14.888 6.816 3.938 1.00 93.56 117 GLN A N 1
ATOM 904 C CA . GLN A 1 117 ? 14.084 7.799 3.215 1.00 93.56 117 GLN A CA 1
ATOM 905 C C . GLN A 1 117 ? 13.291 8.637 4.217 1.00 93.56 117 GLN A C 1
ATOM 907 O O . GLN A 1 117 ? 12.828 8.097 5.223 1.00 93.56 117 GLN A O 1
ATOM 912 N N . CYS A 1 118 ? 13.123 9.931 3.947 1.00 92.06 118 CYS A N 1
ATOM 913 C CA . CYS A 1 118 ? 12.398 10.864 4.807 1.00 92.06 118 CYS A CA 1
ATOM 914 C C . CYS A 1 118 ? 11.392 11.695 4.000 1.00 92.06 118 CYS A C 1
ATOM 916 O O . CYS A 1 118 ? 11.718 12.241 2.951 1.00 92.06 118 CYS A O 1
ATOM 918 N N . HIS A 1 119 ? 10.166 11.830 4.507 1.00 89.75 119 HIS A N 1
ATOM 919 C CA . HIS A 1 119 ? 9.132 12.674 3.919 1.00 89.75 119 HIS A CA 1
ATOM 920 C C . HIS A 1 119 ? 9.003 13.989 4.692 1.00 89.75 119 HIS A C 1
ATOM 922 O O . HIS A 1 119 ? 8.306 14.069 5.707 1.00 89.75 119 HIS A O 1
ATOM 928 N N . VAL A 1 120 ? 9.678 15.025 4.186 1.00 82.81 120 VAL A N 1
ATOM 929 C CA . VAL A 1 120 ? 9.866 16.323 4.863 1.00 82.81 120 VAL A CA 1
ATOM 930 C C . VAL A 1 120 ? 8.570 17.011 5.303 1.00 82.81 120 VAL A C 1
ATOM 932 O O . VAL A 1 120 ? 8.550 17.633 6.357 1.00 82.81 120 VAL A O 1
ATOM 935 N N . SER A 1 121 ? 7.474 16.859 4.555 1.00 83.19 121 SER A N 1
ATOM 936 C CA . SER A 1 121 ? 6.183 17.502 4.850 1.00 83.19 121 SER A CA 1
ATOM 937 C C . SER A 1 121 ? 5.409 16.852 6.008 1.00 83.19 121 SER A C 1
ATOM 939 O O . SER A 1 121 ? 4.567 17.499 6.620 1.00 83.19 121 SER A O 1
ATOM 941 N N . THR A 1 122 ? 5.689 15.581 6.319 1.00 84.75 122 THR A N 1
ATOM 942 C CA . THR A 1 122 ? 4.981 14.802 7.361 1.00 84.75 122 THR A CA 1
ATOM 943 C C . THR A 1 122 ? 5.877 14.400 8.537 1.00 84.75 122 THR A C 1
ATOM 945 O O . THR A 1 122 ? 5.398 13.834 9.519 1.00 84.75 122 THR A O 1
ATOM 948 N N . GLY A 1 123 ? 7.187 14.649 8.433 1.00 85.56 123 GLY A N 1
ATOM 949 C CA . GLY A 1 123 ? 8.179 14.299 9.451 1.00 85.56 123 GLY A CA 1
ATOM 950 C C . GLY A 1 123 ? 8.482 12.800 9.582 1.00 85.56 123 GLY A C 1
ATOM 951 O O . GLY A 1 123 ? 9.219 12.416 10.486 1.00 85.56 123 GLY A O 1
ATOM 952 N N . TYR A 1 124 ? 7.942 11.929 8.721 1.00 91.19 124 TYR A N 1
ATOM 953 C CA . TYR A 1 124 ? 8.194 10.485 8.790 1.00 91.19 124 TYR A CA 1
ATOM 954 C C . TYR A 1 124 ? 9.454 10.073 8.027 1.00 91.19 124 TYR A C 1
ATOM 956 O O . TYR A 1 124 ? 9.610 10.416 6.858 1.00 91.19 124 TYR A O 1
ATOM 964 N N . CYS A 1 125 ? 10.292 9.239 8.645 1.00 93.94 125 CYS A N 1
ATOM 965 C CA . CYS A 1 125 ? 11.401 8.550 7.986 1.00 93.94 125 CYS A CA 1
ATOM 966 C C . CYS A 1 125 ? 11.285 7.029 8.146 1.00 93.94 125 CYS A C 1
ATOM 968 O O . CYS A 1 125 ? 10.815 6.540 9.172 1.00 93.94 125 CYS A O 1
ATOM 970 N N . TRP A 1 126 ? 11.740 6.262 7.157 1.00 93.69 126 TRP A N 1
ATOM 971 C CA . TRP A 1 126 ? 11.710 4.794 7.148 1.00 93.69 126 TRP A CA 1
ATOM 972 C C . TRP A 1 126 ? 12.956 4.213 6.472 1.00 93.69 126 TRP A C 1
ATOM 974 O O . TRP A 1 126 ? 13.634 4.895 5.708 1.00 93.69 126 TRP A O 1
ATOM 984 N N . CYS A 1 127 ? 13.248 2.938 6.733 1.00 91.88 127 CYS A N 1
ATOM 985 C CA . CYS A 1 127 ? 14.273 2.207 5.992 1.00 91.88 127 CYS A CA 1
ATOM 986 C C . CYS A 1 127 ? 13.707 1.655 4.676 1.00 91.88 127 CYS A C 1
ATOM 988 O O . CYS A 1 127 ? 12.555 1.212 4.655 1.00 91.88 127 CYS A O 1
ATOM 990 N N . VAL A 1 128 ? 14.514 1.584 3.619 1.00 87.38 128 VAL A N 1
ATOM 991 C CA . VAL A 1 128 ? 14.168 0.937 2.339 1.00 87.38 128 VAL A CA 1
ATOM 992 C C . VAL A 1 128 ? 15.125 -0.200 1.973 1.00 87.38 128 VAL A C 1
ATOM 994 O O . VAL A 1 128 ? 16.221 -0.299 2.521 1.00 87.38 128 VAL A O 1
ATOM 997 N N . ASP A 1 129 ? 14.686 -1.087 1.078 1.00 80.31 129 ASP A N 1
ATOM 998 C CA . ASP A 1 129 ? 15.548 -2.069 0.411 1.00 80.31 129 ASP A CA 1
ATOM 999 C C . ASP A 1 129 ? 16.231 -1.491 -0.848 1.00 80.31 129 ASP A C 1
ATOM 1001 O O . ASP A 1 129 ? 16.030 -0.332 -1.211 1.00 80.31 129 ASP A O 1
ATOM 1005 N N . GLU A 1 130 ? 17.048 -2.305 -1.524 1.00 77.25 130 GLU A N 1
ATOM 1006 C CA . GLU A 1 130 ? 17.806 -1.924 -2.730 1.00 77.25 130 GLU A CA 1
ATOM 1007 C C . GLU A 1 130 ? 16.917 -1.429 -3.890 1.00 77.25 130 GLU A C 1
ATOM 1009 O O . GLU A 1 130 ? 17.384 -0.679 -4.744 1.00 77.25 130 GLU A O 1
ATOM 1014 N N . ALA A 1 131 ? 15.631 -1.804 -3.902 1.00 72.19 131 ALA A N 1
ATOM 1015 C CA . ALA A 1 131 ? 14.642 -1.368 -4.887 1.00 72.19 131 ALA A CA 1
ATOM 1016 C C . ALA A 1 131 ? 13.838 -0.129 -4.433 1.00 72.19 131 ALA A C 1
ATOM 1018 O O . ALA A 1 131 ? 12.868 0.250 -5.092 1.00 72.19 131 ALA A O 1
ATOM 1019 N N . GLY A 1 132 ? 14.203 0.488 -3.302 1.00 76.25 132 GLY A N 1
ATOM 1020 C CA . GLY A 1 132 ? 13.541 1.672 -2.744 1.00 76.25 132 GLY A CA 1
ATOM 1021 C C . GLY A 1 132 ? 12.257 1.373 -1.968 1.00 76.25 132 GLY A C 1
ATOM 1022 O O . GLY A 1 132 ? 11.511 2.291 -1.621 1.00 76.25 132 GLY A O 1
ATOM 1023 N N . LYS A 1 133 ? 11.959 0.103 -1.673 1.00 80.00 133 LYS A N 1
ATOM 1024 C CA . LYS A 1 133 ? 10.697 -0.290 -1.040 1.00 80.00 133 LYS A CA 1
ATOM 1025 C C . LYS A 1 133 ? 10.789 -0.233 0.491 1.00 80.00 133 LYS A C 1
ATOM 1027 O O . LYS A 1 133 ? 11.739 -0.766 1.061 1.00 80.00 133 LYS A O 1
ATOM 1032 N N . PRO A 1 134 ? 9.788 0.332 1.196 1.00 84.81 134 PRO A N 1
ATOM 1033 C CA . PRO A 1 134 ? 9.828 0.487 2.649 1.00 84.81 134 PRO A CA 1
ATOM 1034 C C . PRO A 1 134 ? 9.859 -0.846 3.412 1.00 84.81 134 PRO A C 1
ATOM 1036 O O . PRO A 1 134 ? 9.002 -1.724 3.246 1.00 84.81 134 PRO A O 1
ATOM 1039 N N . ILE A 1 135 ? 10.811 -0.959 4.339 1.00 83.81 135 ILE A N 1
ATOM 1040 C CA . ILE A 1 135 ? 10.942 -2.070 5.281 1.00 83.81 135 ILE A CA 1
ATOM 1041 C C . ILE A 1 135 ? 9.870 -1.926 6.369 1.00 83.81 135 ILE A C 1
ATOM 1043 O O . ILE A 1 135 ? 9.829 -0.942 7.110 1.00 83.81 135 ILE A O 1
ATOM 1047 N N . ARG A 1 136 ? 9.002 -2.933 6.511 1.00 78.62 136 ARG A N 1
ATOM 1048 C CA . ARG A 1 136 ? 7.907 -2.927 7.500 1.00 78.62 136 ARG A CA 1
ATOM 1049 C C . ARG A 1 136 ? 8.441 -2.761 8.932 1.00 78.62 136 ARG A C 1
ATOM 1051 O O . ARG A 1 136 ? 9.361 -3.470 9.332 1.00 78.62 136 ARG A O 1
ATOM 1058 N N . GLY A 1 137 ? 7.833 -1.864 9.714 1.00 79.75 137 GLY A N 1
ATOM 1059 C CA . GLY A 1 137 ? 8.261 -1.586 11.094 1.00 79.75 137 GLY A CA 1
ATOM 1060 C C . GLY A 1 137 ? 9.624 -0.884 11.184 1.00 79.75 137 GLY A C 1
ATOM 1061 O O . GLY A 1 137 ? 10.411 -1.159 12.094 1.00 79.75 137 GLY A O 1
ATOM 1062 N N . SER A 1 138 ? 9.945 -0.038 10.201 1.00 85.00 138 SER A N 1
ATOM 1063 C CA . SER A 1 138 ? 11.085 0.888 10.241 1.00 85.00 138 SER A CA 1
ATOM 1064 C C . SER A 1 138 ? 10.682 2.365 10.253 1.00 85.00 138 SER A C 1
ATOM 1066 O O . SER A 1 138 ? 11.533 3.197 10.540 1.00 85.00 138 SER A O 1
ATOM 1068 N N . SER A 1 139 ? 9.413 2.675 9.972 1.00 89.00 139 SER A N 1
ATOM 1069 C CA . SER A 1 139 ? 8.862 4.029 10.010 1.00 89.00 139 SER A CA 1
ATOM 1070 C C . SER A 1 139 ? 8.894 4.602 11.428 1.00 89.00 139 SER A C 1
ATOM 1072 O O . SER A 1 139 ? 8.461 3.940 12.371 1.00 89.00 139 SER A O 1
ATOM 1074 N N . ILE A 1 140 ? 9.383 5.830 11.563 1.00 88.25 140 ILE A N 1
ATOM 1075 C CA . ILE A 1 140 ? 9.418 6.623 12.795 1.00 88.25 140 ILE A CA 1
ATOM 1076 C C . ILE A 1 140 ? 9.134 8.088 12.435 1.00 88.25 140 ILE A C 1
ATOM 1078 O O . ILE A 1 140 ? 9.459 8.524 11.330 1.00 88.25 140 ILE A O 1
ATOM 1082 N N . GLN A 1 141 ? 8.490 8.833 13.332 1.00 90.00 141 GLN A N 1
ATOM 1083 C CA . GLN A 1 141 ? 8.198 10.256 13.145 1.00 90.00 141 GLN A CA 1
ATOM 1084 C C . GLN A 1 141 ? 9.258 11.112 13.849 1.00 90.00 141 GLN A C 1
ATOM 1086 O O . GLN A 1 141 ? 9.714 10.755 14.934 1.00 90.00 141 GLN A O 1
ATOM 1091 N N . ASN A 1 142 ? 9.636 12.235 13.238 1.00 85.69 142 ASN A N 1
ATOM 1092 C CA . ASN A 1 142 ? 10.558 13.249 13.764 1.00 85.69 142 ASN A CA 1
ATOM 1093 C C . ASN A 1 142 ? 11.968 12.730 14.133 1.00 85.69 142 ASN A C 1
ATOM 1095 O O . ASN A 1 142 ? 12.685 13.361 14.905 1.00 85.69 142 ASN A O 1
ATOM 1099 N N . ALA A 1 143 ? 12.388 11.591 13.573 1.00 87.06 143 ALA A N 1
ATOM 1100 C CA . ALA A 1 143 ? 13.706 10.984 13.776 1.00 87.06 143 ALA A CA 1
ATOM 1101 C C . ALA A 1 143 ? 14.122 10.142 12.555 1.00 87.06 143 ALA A C 1
ATOM 1103 O O . ALA A 1 143 ? 13.281 9.790 11.731 1.00 87.06 143 ALA A O 1
ATOM 1104 N N . ARG A 1 144 ? 15.407 9.767 12.441 1.00 87.69 144 ARG A N 1
ATOM 1105 C CA . ARG A 1 144 ? 15.898 8.844 11.394 1.00 87.69 144 ARG A CA 1
ATOM 1106 C C . ARG A 1 144 ? 16.102 7.425 11.964 1.00 87.69 144 ARG A C 1
ATOM 1108 O O . ARG A 1 144 ? 16.753 7.286 12.999 1.00 87.69 144 ARG A O 1
ATOM 1115 N N . PRO A 1 145 ? 15.576 6.360 11.328 1.00 90.00 145 PRO A N 1
ATOM 1116 C CA . PRO A 1 145 ? 15.730 4.988 11.812 1.00 90.00 145 PRO A CA 1
ATOM 1117 C C . PRO A 1 145 ? 17.126 4.410 11.526 1.00 90.00 145 PRO A C 1
ATOM 1119 O O . PRO A 1 145 ? 17.727 4.676 10.490 1.00 90.00 145 PRO A O 1
ATOM 1122 N N . ASN A 1 146 ? 17.619 3.540 12.414 1.00 88.81 146 ASN A N 1
ATOM 1123 C CA . ASN A 1 146 ? 18.855 2.782 12.191 1.00 88.81 146 ASN A CA 1
ATOM 1124 C C . ASN A 1 146 ? 18.573 1.511 11.365 1.00 88.81 146 ASN A C 1
ATOM 1126 O O . ASN A 1 146 ? 17.936 0.569 11.852 1.00 88.81 146 ASN A O 1
ATOM 1130 N N . CYS A 1 147 ? 19.057 1.479 10.121 1.00 84.31 147 CYS A N 1
ATOM 1131 C CA . CYS A 1 147 ? 18.813 0.379 9.182 1.00 84.31 147 CYS A CA 1
ATOM 1132 C C . CYS A 1 147 ? 19.850 -0.760 9.274 1.00 84.31 147 CYS A C 1
ATOM 1134 O O . CYS A 1 147 ? 19.505 -1.918 9.020 1.00 84.31 147 CYS A O 1
ATOM 1136 N N . ALA A 1 148 ? 21.072 -0.481 9.745 1.00 76.69 148 ALA A N 1
ATOM 1137 C CA . ALA A 1 148 ? 22.193 -1.429 9.754 1.00 76.69 148 ALA A CA 1
ATOM 1138 C C . ALA A 1 148 ? 21.932 -2.704 10.588 1.00 76.69 148 ALA A C 1
ATOM 1140 O O . ALA A 1 148 ? 22.395 -3.794 10.254 1.00 76.69 148 ALA A O 1
ATOM 1141 N N . GLN A 1 149 ? 21.154 -2.608 11.672 1.00 60.75 149 GLN A N 1
ATOM 1142 C CA . GLN A 1 149 ? 20.972 -3.724 12.614 1.00 60.75 149 GLN A CA 1
ATOM 1143 C C . GLN A 1 149 ? 19.913 -4.767 12.203 1.00 60.75 149 GLN A C 1
ATOM 1145 O O . GLN A 1 149 ? 19.823 -5.828 12.830 1.00 60.75 149 GLN A O 1
ATOM 1150 N N . LYS A 1 150 ? 19.089 -4.506 11.175 1.00 52.34 150 LYS A N 1
ATOM 1151 C CA . LYS A 1 150 ? 17.963 -5.394 10.809 1.00 52.34 150 LYS A CA 1
ATOM 1152 C C . LYS A 1 150 ? 18.318 -6.477 9.776 1.00 52.34 150 LYS A C 1
ATOM 1154 O O . LYS A 1 150 ? 17.569 -7.446 9.661 1.00 52.34 150 LYS A O 1
ATOM 1159 N N . GLY A 1 151 ? 19.480 -6.396 9.117 1.00 47.38 151 GLY A N 1
ATOM 1160 C CA . GLY A 1 151 ? 19.981 -7.446 8.212 1.00 47.38 151 GLY A CA 1
ATOM 1161 C C . GLY A 1 151 ? 20.532 -8.698 8.920 1.00 47.38 151 GLY A C 1
ATOM 1162 O O . GLY A 1 151 ? 20.368 -9.815 8.434 1.00 47.38 151 GLY A O 1
ATOM 1163 N N . ALA A 1 152 ? 21.129 -8.544 10.109 1.00 47.06 152 ALA A N 1
ATOM 1164 C CA . ALA A 1 152 ? 21.918 -9.605 10.752 1.00 47.06 152 ALA A CA 1
ATOM 1165 C C . ALA A 1 152 ? 21.103 -10.688 11.500 1.00 47.06 152 ALA A C 1
ATOM 1167 O O . ALA A 1 152 ? 21.600 -11.787 11.751 1.00 47.06 152 ALA A O 1
ATOM 1168 N N . LYS A 1 153 ? 19.832 -10.443 11.855 1.00 43.44 153 LYS A N 1
ATOM 1169 C CA . LYS A 1 153 ? 19.028 -11.360 12.701 1.00 43.44 153 LYS A CA 1
ATOM 1170 C C . LYS A 1 153 ? 18.347 -12.517 11.941 1.00 43.44 153 LYS A C 1
ATOM 1172 O O . LYS A 1 153 ? 17.246 -12.929 12.304 1.00 43.44 153 LYS A O 1
ATOM 1177 N N . ARG A 1 154 ? 18.991 -13.078 10.906 1.00 48.44 154 ARG A N 1
ATOM 1178 C CA . ARG A 1 154 ? 18.470 -14.238 10.141 1.00 48.44 154 ARG A CA 1
ATOM 1179 C C . ARG A 1 154 ? 19.309 -15.521 10.178 1.00 48.44 154 ARG A C 1
ATOM 1181 O O . ARG A 1 154 ? 18.836 -16.522 9.648 1.00 48.44 154 ARG A O 1
ATOM 1188 N N . MET A 1 155 ? 20.466 -15.551 10.848 1.00 50.72 155 MET A N 1
ATOM 1189 C CA . MET A 1 155 ? 21.328 -16.749 10.908 1.00 50.72 155 MET A CA 1
ATOM 1190 C C . MET A 1 155 ? 21.665 -17.250 12.323 1.00 50.72 155 MET A C 1
ATOM 1192 O O . MET A 1 155 ? 22.804 -17.616 12.586 1.00 50.72 155 MET A O 1
ATOM 1196 N N . ASN A 1 156 ? 20.680 -17.358 13.232 1.00 46.50 156 ASN A N 1
ATOM 1197 C CA . ASN A 1 156 ? 20.796 -18.360 14.308 1.00 46.50 156 ASN A CA 1
ATOM 1198 C C . ASN A 1 156 ? 19.459 -18.813 14.937 1.00 46.50 156 ASN A C 1
ATOM 1200 O O . ASN A 1 156 ? 19.035 -18.314 15.976 1.00 46.50 156 ASN A O 1
ATOM 1204 N N . ARG A 1 157 ? 18.814 -19.825 14.338 1.00 44.59 157 ARG A N 1
ATOM 1205 C CA . ARG A 1 157 ? 17.989 -20.814 15.064 1.00 44.59 157 ARG A CA 1
ATOM 1206 C C . ARG A 1 157 ? 18.214 -22.189 14.437 1.00 44.59 157 ARG A C 1
ATOM 1208 O O . ARG A 1 157 ? 17.685 -22.488 13.370 1.00 44.59 157 ARG A O 1
ATOM 1215 N N . ARG A 1 158 ? 19.055 -23.004 15.080 1.00 45.75 158 ARG A N 1
ATOM 1216 C CA . ARG A 1 158 ? 19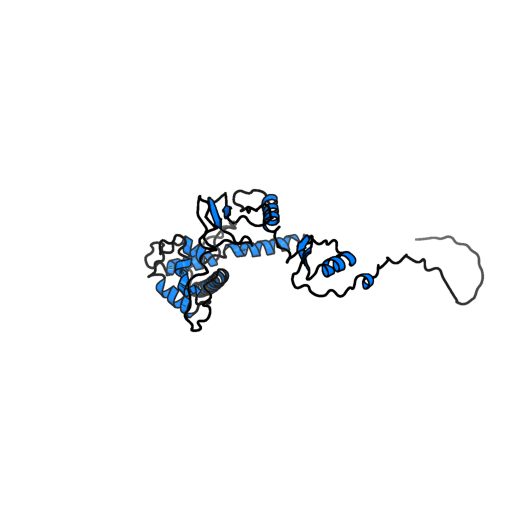.418 -24.349 14.611 1.00 45.75 158 ARG A CA 1
ATOM 1217 C C . ARG A 1 158 ? 18.246 -25.336 14.753 1.0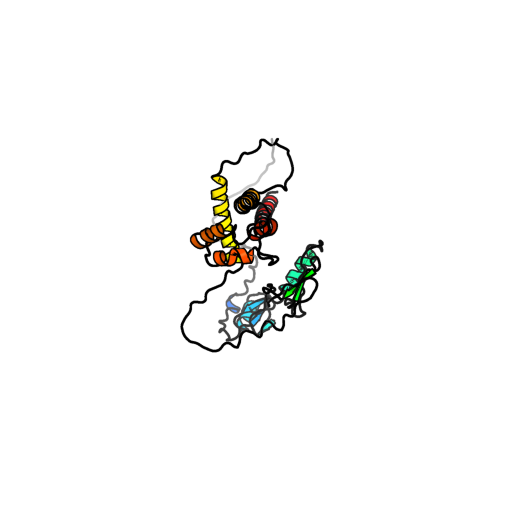0 45.75 158 ARG A C 1
ATOM 1219 O O . ARG A 1 158 ? 17.598 -25.386 15.788 1.00 45.75 158 ARG A O 1
ATOM 1226 N N . ARG A 1 159 ? 18.061 -26.133 13.693 1.00 45.12 159 ARG A N 1
ATOM 1227 C CA . ARG A 1 159 ? 17.556 -27.523 13.630 1.00 45.12 159 ARG A CA 1
ATOM 1228 C C . ARG A 1 159 ? 16.475 -27.976 14.636 1.00 45.12 159 ARG A C 1
ATOM 1230 O O . ARG A 1 159 ? 16.783 -28.361 15.756 1.00 45.12 159 ARG A O 1
ATOM 1237 N N . SER A 1 160 ? 15.285 -28.260 14.106 1.00 43.28 160 SER A N 1
ATOM 1238 C CA . SER A 1 160 ? 14.728 -29.620 14.208 1.00 43.28 160 SER A CA 1
ATOM 1239 C C . SER A 1 160 ? 14.020 -29.999 12.900 1.00 43.28 160 SER A C 1
ATOM 1241 O O . SER A 1 160 ? 13.463 -29.142 12.212 1.00 43.28 160 SER A O 1
ATOM 1243 N N . SER A 1 161 ? 14.114 -31.271 12.502 1.00 52.25 161 SER A N 1
ATOM 1244 C CA . SER A 1 161 ? 13.562 -31.759 11.234 1.00 52.25 161 SER A CA 1
ATOM 1245 C C . SER A 1 161 ? 12.147 -32.306 11.418 1.00 52.25 161 SER A C 1
ATOM 1247 O O . SER A 1 161 ? 11.958 -33.329 12.073 1.00 52.25 161 SER A O 1
ATOM 1249 N N . ARG A 1 162 ? 11.159 -31.647 10.803 1.00 43.72 162 ARG A N 1
ATOM 1250 C CA . ARG A 1 162 ? 9.981 -32.287 10.185 1.00 43.72 162 ARG A CA 1
ATOM 1251 C C . ARG A 1 162 ? 9.220 -31.257 9.351 1.00 43.72 162 ARG A C 1
ATOM 1253 O O . ARG A 1 162 ? 8.947 -30.152 9.817 1.00 43.72 162 ARG A O 1
ATOM 1260 N N . GLY A 1 163 ? 8.903 -31.612 8.106 1.00 50.69 163 GLY A N 1
ATOM 1261 C CA . GLY A 1 163 ? 8.384 -30.675 7.107 1.00 50.69 163 GLY A CA 1
ATOM 1262 C C . GLY A 1 163 ? 7.117 -29.933 7.549 1.00 50.69 163 GLY A C 1
ATOM 1263 O O . GLY A 1 163 ? 6.105 -30.543 7.889 1.00 50.69 163 GLY A O 1
ATOM 1264 N N . LYS A 1 164 ? 7.150 -28.598 7.483 1.00 42.12 164 LYS A N 1
ATOM 1265 C CA . LYS A 1 164 ? 5.975 -27.730 7.634 1.00 42.12 164 LYS A CA 1
ATOM 1266 C C . LYS A 1 164 ? 5.959 -26.718 6.496 1.00 42.12 164 LYS A C 1
ATOM 1268 O O . LYS A 1 164 ? 6.849 -25.881 6.395 1.00 42.12 164 LYS A O 1
ATOM 1273 N N . LYS A 1 165 ? 4.929 -26.814 5.646 1.00 46.75 165 LYS A N 1
ATOM 1274 C CA . LYS A 1 165 ? 4.677 -25.919 4.504 1.00 46.75 165 LYS A CA 1
ATOM 1275 C C . LYS A 1 165 ? 4.841 -24.455 4.931 1.00 46.75 165 LYS A C 1
ATOM 1277 O O . LYS A 1 165 ? 4.233 -24.049 5.924 1.00 46.75 165 LYS A O 1
ATOM 1282 N N . ASN A 1 166 ? 5.619 -23.678 4.170 1.00 45.31 166 ASN A N 1
ATOM 1283 C CA . ASN A 1 166 ? 5.825 -22.248 4.408 1.00 45.31 166 ASN A CA 1
ATOM 1284 C C . ASN A 1 166 ? 4.473 -21.527 4.470 1.00 45.31 166 ASN A C 1
ATOM 1286 O O . ASN A 1 166 ? 3.812 -21.308 3.454 1.00 45.31 166 ASN A O 1
ATOM 1290 N N . LYS A 1 167 ? 4.044 -21.165 5.681 1.00 51.78 167 LYS A N 1
ATOM 1291 C CA . LYS A 1 167 ? 2.755 -20.516 5.917 1.00 51.78 167 LYS A CA 1
ATOM 1292 C C . LYS A 1 167 ? 2.904 -19.024 5.623 1.00 51.78 167 LYS A C 1
ATOM 1294 O O . LYS A 1 167 ? 3.080 -18.224 6.538 1.00 51.78 167 LYS A O 1
ATOM 1299 N N . LYS A 1 168 ? 2.896 -18.691 4.326 1.00 62.81 168 LYS A N 1
ATOM 1300 C CA . LYS A 1 168 ? 2.975 -17.324 3.787 1.00 62.81 168 LYS A CA 1
ATOM 1301 C C . LYS A 1 168 ? 2.003 -16.430 4.576 1.00 62.81 168 LYS A C 1
ATOM 1303 O O . LYS A 1 168 ? 0.817 -16.744 4.690 1.00 62.81 168 LYS A O 1
ATOM 1308 N N . GLY A 1 169 ? 2.536 -15.393 5.224 1.00 66.75 169 GLY A N 1
ATOM 1309 C CA . GLY A 1 169 ? 1.735 -14.443 5.998 1.00 66.75 169 GLY A CA 1
ATOM 1310 C C . GLY A 1 169 ? 0.906 -13.540 5.083 1.00 66.75 169 GLY A C 1
ATOM 1311 O O . GLY A 1 169 ? 1.198 -13.445 3.898 1.00 66.75 169 GLY A O 1
ATOM 1312 N N . CYS A 1 170 ? -0.094 -12.855 5.642 1.00 76.69 170 CYS A N 1
ATOM 1313 C CA . CYS A 1 170 ? -0.917 -11.886 4.912 1.00 76.69 170 CYS A CA 1
ATOM 1314 C C . CYS A 1 170 ? -0.055 -10.696 4.415 1.00 76.69 170 CYS A C 1
ATOM 1316 O O . CYS A 1 170 ? 0.374 -9.843 5.208 1.00 76.69 170 CYS A O 1
ATOM 1318 N N . GLY A 1 171 ? 0.247 -10.678 3.113 1.00 79.12 171 GLY A N 1
ATOM 1319 C CA . GLY A 1 171 ? 0.973 -9.629 2.394 1.00 79.12 171 GLY A CA 1
ATOM 1320 C C . GLY A 1 171 ? 0.138 -8.364 2.175 1.00 79.12 171 GLY A C 1
ATOM 1321 O O . GLY A 1 171 ? -0.941 -8.228 2.735 1.00 79.12 171 GLY A O 1
ATOM 1322 N N . THR A 1 172 ? 0.652 -7.391 1.415 1.00 75.81 172 THR A N 1
ATOM 1323 C CA . THR A 1 172 ? -0.109 -6.155 1.116 1.00 75.81 172 THR A CA 1
ATOM 1324 C C . THR A 1 172 ? -1.208 -6.419 0.080 1.00 75.81 172 THR A C 1
ATOM 1326 O O . THR A 1 172 ? -2.361 -6.105 0.341 1.00 75.81 172 THR A O 1
ATOM 1329 N N . SER A 1 173 ? -0.885 -7.083 -1.037 1.00 75.12 173 SER A N 1
ATOM 1330 C CA . SER A 1 173 ? -1.875 -7.485 -2.054 1.00 75.12 173 SER A CA 1
ATOM 1331 C C . SER A 1 173 ? -2.944 -8.429 -1.478 1.00 75.12 173 SER A C 1
ATOM 1333 O O . SER A 1 173 ? -4.126 -8.217 -1.721 1.00 75.12 173 SER A O 1
ATOM 1335 N N . ASP A 1 174 ? -2.564 -9.364 -0.594 1.00 82.06 174 ASP A N 1
ATOM 1336 C CA . ASP A 1 174 ? -3.524 -10.223 0.120 1.00 82.06 174 ASP A CA 1
ATOM 1337 C C . ASP A 1 174 ? -4.545 -9.427 0.962 1.00 82.06 174 ASP A C 1
ATOM 1339 O O . ASP A 1 174 ? -5.661 -9.904 1.164 1.00 82.06 174 ASP A O 1
ATOM 1343 N N . ARG A 1 175 ? -4.174 -8.240 1.479 1.00 84.56 175 ARG A N 1
ATOM 1344 C CA . ARG A 1 175 ? -5.078 -7.351 2.235 1.00 84.56 175 ARG A CA 1
ATOM 1345 C C . ARG A 1 175 ? -6.021 -6.595 1.318 1.00 84.56 175 ARG A C 1
ATOM 1347 O O . ARG A 1 175 ? -7.202 -6.574 1.621 1.00 84.56 175 ARG A O 1
ATOM 1354 N N . ALA A 1 176 ? -5.525 -6.043 0.210 1.00 82.62 176 ALA A N 1
ATOM 1355 C CA . ALA A 1 176 ? -6.374 -5.392 -0.787 1.00 82.62 176 ALA A CA 1
ATOM 1356 C C . ALA A 1 176 ? -7.458 -6.369 -1.272 1.00 82.62 176 ALA A C 1
ATOM 1358 O O . ALA A 1 176 ? -8.644 -6.113 -1.095 1.00 82.62 176 ALA A O 1
ATOM 1359 N N . SER A 1 177 ? -7.059 -7.571 -1.708 1.00 84.62 177 SER A N 1
ATOM 1360 C CA . SER A 1 177 ? -8.006 -8.619 -2.107 1.00 84.62 177 SER A CA 1
ATOM 1361 C C . SER A 1 177 ? -8.936 -9.063 -0.971 1.00 84.62 177 SER A C 1
ATOM 1363 O O . SER A 1 177 ? -10.090 -9.386 -1.224 1.00 84.62 177 SER A O 1
ATOM 1365 N N . PHE A 1 178 ? -8.465 -9.108 0.280 1.00 90.12 178 PHE A N 1
ATOM 1366 C CA . PHE A 1 178 ? -9.328 -9.404 1.429 1.00 90.12 178 PHE A CA 1
ATOM 1367 C C . PHE A 1 178 ? -10.371 -8.299 1.666 1.00 90.12 178 PHE A C 1
ATOM 1369 O O . PHE A 1 178 ? -11.516 -8.619 1.968 1.00 90.12 178 PHE A O 1
ATOM 1376 N N . ASN A 1 179 ? -9.979 -7.032 1.527 1.00 87.62 179 ASN A N 1
ATOM 1377 C CA . ASN A 1 179 ? -10.832 -5.871 1.750 1.00 87.62 179 ASN A CA 1
ATOM 1378 C C . ASN A 1 179 ? -11.909 -5.742 0.671 1.00 87.62 179 ASN A C 1
ATOM 1380 O O . ASN A 1 179 ? -13.067 -5.581 1.034 1.00 87.62 179 ASN A O 1
ATOM 1384 N N . SER A 1 180 ? -11.573 -5.889 -0.618 1.00 86.69 180 SER A N 1
ATOM 1385 C CA . SER A 1 180 ? -12.570 -5.862 -1.704 1.00 86.69 180 SER A CA 1
ATOM 1386 C C . SER A 1 180 ? -13.637 -6.941 -1.488 1.00 86.69 180 SER A C 1
ATOM 1388 O O . SER A 1 180 ? -14.801 -6.615 -1.297 1.00 86.69 180 SER A O 1
ATOM 1390 N N . ASN A 1 181 ? -13.221 -8.204 -1.306 1.00 89.75 181 ASN A N 1
ATOM 1391 C CA . ASN A 1 181 ? -14.135 -9.320 -1.006 1.00 89.75 181 ASN A CA 1
ATOM 1392 C C . ASN A 1 181 ? -14.956 -9.129 0.290 1.00 89.75 181 ASN A C 1
ATOM 1394 O O . ASN A 1 181 ? -15.935 -9.842 0.507 1.00 89.75 181 ASN A O 1
ATOM 1398 N N . LEU A 1 182 ? -14.522 -8.257 1.208 1.00 90.81 182 LEU A N 1
ATOM 1399 C CA . LEU A 1 182 ? -15.261 -7.917 2.425 1.00 90.81 182 LEU A CA 1
ATOM 1400 C C . LEU A 1 182 ? -16.283 -6.798 2.160 1.00 90.81 182 LEU A C 1
ATOM 1402 O O . LEU A 1 182 ? -17.407 -6.891 2.649 1.00 90.81 182 LEU A O 1
ATOM 1406 N N . ILE A 1 183 ? -15.910 -5.790 1.365 1.00 88.12 183 ILE A N 1
ATOM 1407 C CA . ILE A 1 183 ? -16.794 -4.712 0.904 1.00 88.12 183 ILE A CA 1
ATOM 1408 C C . ILE A 1 183 ? -17.922 -5.278 0.041 1.00 88.12 183 ILE A C 1
ATOM 1410 O O . ILE A 1 183 ? -19.066 -4.921 0.288 1.00 88.12 183 ILE A O 1
ATOM 1414 N N . ASP A 1 184 ? -17.646 -6.205 -0.880 1.00 88.12 184 ASP A N 1
ATOM 1415 C CA . ASP A 1 184 ? -18.669 -6.826 -1.738 1.00 88.12 184 ASP A CA 1
ATOM 1416 C C . ASP A 1 184 ? -19.783 -7.488 -0.902 1.00 88.12 184 ASP A C 1
ATOM 1418 O O . ASP A 1 184 ? -20.973 -7.388 -1.206 1.00 88.12 184 ASP A O 1
ATOM 1422 N N . ILE A 1 185 ? -19.408 -8.126 0.216 1.00 90.44 185 ILE A N 1
ATOM 1423 C CA . ILE A 1 185 ? -20.371 -8.690 1.169 1.00 90.44 185 ILE A CA 1
ATOM 1424 C C . ILE A 1 185 ? -21.159 -7.569 1.848 1.00 90.44 185 ILE A C 1
ATOM 1426 O O . ILE A 1 185 ? -22.376 -7.678 1.953 1.00 90.44 185 ILE A O 1
ATOM 1430 N N . PHE A 1 186 ? -20.498 -6.497 2.295 1.00 92.12 186 PHE A N 1
ATOM 1431 C CA . PHE A 1 186 ? -21.174 -5.366 2.938 1.00 92.12 186 PHE A CA 1
ATOM 1432 C C . PHE A 1 186 ? -22.150 -4.656 1.996 1.00 92.12 186 PHE A C 1
ATOM 1434 O O . PHE A 1 186 ? -23.252 -4.350 2.435 1.00 92.12 186 PHE A O 1
ATOM 1441 N N . GLN A 1 187 ? -21.795 -4.474 0.720 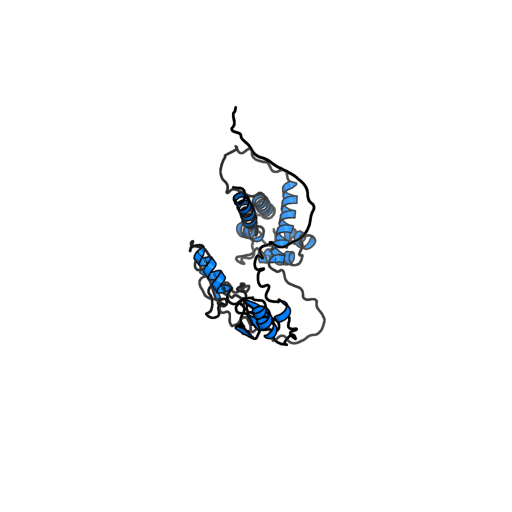1.00 89.62 187 GLN A N 1
ATOM 1442 C CA . GLN A 1 187 ? -22.689 -3.960 -0.323 1.00 89.62 187 GLN A CA 1
ATOM 1443 C C . GLN A 1 187 ? -23.907 -4.877 -0.466 1.00 89.62 187 GLN A C 1
ATOM 1445 O O . GLN A 1 187 ? -25.033 -4.432 -0.284 1.00 89.62 187 GLN A O 1
ATOM 1450 N N . SER A 1 188 ? -23.693 -6.189 -0.623 1.00 88.56 188 SER A N 1
ATOM 1451 C CA . SER A 1 188 ? -24.798 -7.149 -0.761 1.00 88.56 188 SER A CA 1
ATOM 1452 C C . SER A 1 188 ? -25.730 -7.240 0.457 1.00 88.56 188 SER A C 1
ATOM 1454 O O . SER A 1 188 ? -26.861 -7.698 0.325 1.00 88.56 188 SER A O 1
ATOM 1456 N N . GLU A 1 189 ? -25.260 -6.852 1.645 1.00 90.62 189 GLU A N 1
ATOM 1457 C CA . GLU A 1 189 ? -26.076 -6.756 2.860 1.00 90.62 189 GLU A CA 1
ATOM 1458 C C . GLU A 1 189 ? -26.774 -5.390 2.955 1.00 90.62 189 GLU A C 1
ATOM 1460 O O . GLU A 1 189 ? -27.907 -5.332 3.426 1.00 90.62 189 GLU A O 1
ATOM 1465 N N . TYR A 1 190 ? -26.125 -4.314 2.496 1.00 89.06 190 TYR A N 1
ATOM 1466 C CA . TYR A 1 190 ? -26.694 -2.968 2.415 1.00 89.06 190 TYR A CA 1
ATOM 1467 C C . TYR A 1 190 ? -27.874 -2.948 1.444 1.00 89.06 190 TYR A C 1
ATOM 1469 O O . TYR A 1 190 ? -28.981 -2.608 1.848 1.00 89.06 190 TYR A O 1
ATOM 1477 N N . ASP A 1 191 ? -27.683 -3.418 0.212 1.00 87.69 191 ASP A N 1
ATOM 1478 C CA . ASP A 1 191 ? -28.680 -3.381 -0.869 1.00 87.69 191 ASP A CA 1
ATOM 1479 C C . ASP A 1 191 ? -29.957 -4.201 -0.570 1.00 87.69 191 ASP A C 1
ATOM 1481 O O . ASP A 1 191 ? -30.969 -4.065 -1.254 1.00 87.69 191 ASP A O 1
ATOM 1485 N N . ARG A 1 192 ? -29.928 -5.067 0.455 1.00 89.06 192 ARG A N 1
ATOM 1486 C CA . ARG A 1 192 ? -31.080 -5.868 0.914 1.00 89.06 192 ARG A CA 1
ATOM 1487 C C . ARG A 1 192 ? -31.945 -5.173 1.963 1.00 89.06 192 ARG A C 1
ATOM 1489 O O . ARG A 1 192 ? -33.034 -5.667 2.254 1.00 89.06 192 ARG A O 1
ATOM 1496 N N . VAL A 1 193 ? -31.468 -4.090 2.571 1.00 85.81 193 VAL A N 1
ATOM 1497 C CA . VAL A 1 193 ? -32.203 -3.346 3.600 1.00 85.81 193 VAL A CA 1
ATOM 1498 C C . VAL A 1 193 ? -32.913 -2.153 2.949 1.00 85.81 193 VAL A C 1
ATOM 1500 O O . VAL A 1 193 ? -32.293 -1.451 2.153 1.00 85.81 193 VAL A O 1
ATOM 1503 N N . PRO A 1 194 ? -34.194 -1.878 3.266 1.00 76.75 194 PRO A N 1
ATOM 1504 C CA . PRO A 1 194 ? -34.867 -0.679 2.775 1.00 76.75 194 PRO A CA 1
ATOM 1505 C C . PRO A 1 194 ? -34.219 0.589 3.346 1.00 76.75 194 PRO A C 1
ATOM 1507 O O . PRO A 1 194 ? -34.377 0.898 4.528 1.00 76.75 194 PRO A O 1
ATOM 1510 N N . HIS A 1 195 ? -33.516 1.345 2.504 1.00 71.38 195 HIS A N 1
ATOM 1511 C CA . HIS A 1 195 ? -32.981 2.657 2.873 1.00 71.38 195 HIS A CA 1
ATOM 1512 C C . HIS A 1 195 ? -34.025 3.730 2.605 1.00 71.38 195 HIS A C 1
ATOM 1514 O O . HIS A 1 195 ? -34.442 3.928 1.463 1.00 71.38 195 HIS A O 1
ATOM 1520 N N . THR A 1 196 ? -34.427 4.463 3.641 1.00 52.66 196 THR A N 1
ATOM 1521 C CA . THR A 1 196 ? -35.250 5.662 3.470 1.00 52.66 196 THR A CA 1
ATOM 1522 C C . THR A 1 196 ? -34.412 6.737 2.790 1.00 52.66 196 THR A C 1
ATOM 1524 O O . THR A 1 196 ? -33.647 7.449 3.443 1.00 52.66 196 THR A O 1
ATOM 1527 N N . THR A 1 197 ? -34.541 6.859 1.470 1.00 49.41 197 THR A N 1
ATOM 1528 C CA . THR A 1 197 ? -33.993 7.991 0.724 1.00 49.41 197 THR A CA 1
ATOM 1529 C C . THR A 1 197 ? -34.794 9.226 1.125 1.00 49.41 197 THR A C 1
ATOM 1531 O O . THR A 1 197 ? -35.851 9.504 0.564 1.00 49.41 197 THR A O 1
ATOM 1534 N N . THR A 1 198 ? -34.334 9.937 2.158 1.00 43.09 198 THR A N 1
ATOM 1535 C CA . THR A 1 198 ? -34.918 11.222 2.549 1.00 43.09 198 THR A CA 1
ATOM 1536 C C . THR A 1 198 ? -34.946 12.119 1.323 1.00 43.09 198 THR A C 1
ATOM 1538 O O . THR A 1 198 ? -33.906 12.331 0.699 1.00 43.09 198 THR A O 1
ATOM 1541 N N . THR A 1 199 ? -36.133 12.624 0.986 1.00 44.78 199 THR A N 1
ATOM 1542 C CA . THR A 1 199 ? -36.405 13.465 -0.183 1.00 44.78 199 THR A CA 1
ATOM 1543 C C . THR A 1 199 ? -35.701 14.819 -0.057 1.00 44.78 199 THR A C 1
ATOM 1545 O O . THR A 1 199 ? -36.317 15.843 0.230 1.00 44.78 199 THR A O 1
ATOM 1548 N N . ALA A 1 200 ? -34.383 14.821 -0.234 1.00 40.34 200 ALA A N 1
ATOM 1549 C CA . ALA A 1 200 ? -33.576 16.019 -0.321 1.00 40.34 200 ALA A CA 1
ATOM 1550 C C . ALA A 1 200 ? -33.709 16.594 -1.733 1.00 40.34 200 ALA A C 1
ATOM 1552 O O . ALA A 1 200 ? -33.499 15.906 -2.731 1.00 40.34 200 ALA A O 1
ATOM 1553 N N . THR A 1 201 ? -34.073 17.869 -1.787 1.00 35.22 201 THR A N 1
ATOM 1554 C CA . THR A 1 201 ? -34.136 18.699 -2.991 1.00 35.22 201 THR A CA 1
ATOM 1555 C C . THR A 1 201 ? -32.908 18.514 -3.889 1.00 35.22 201 THR A C 1
ATOM 1557 O O . THR A 1 201 ? -31.797 18.460 -3.351 1.00 35.22 201 THR A O 1
ATOM 1560 N N . PRO A 1 202 ? -33.057 18.498 -5.228 1.00 41.59 202 PRO A N 1
ATOM 1561 C CA . PRO A 1 202 ? -31.919 18.504 -6.140 1.00 41.59 202 PRO A CA 1
ATOM 1562 C C . PRO A 1 202 ? -31.175 19.841 -6.018 1.00 41.59 202 PRO A C 1
ATOM 1564 O O . PRO A 1 202 ? -31.535 20.832 -6.647 1.00 41.59 202 PRO A O 1
ATOM 1567 N N . VAL A 1 203 ? -30.150 19.867 -5.167 1.00 35.91 203 VAL A N 1
ATOM 1568 C CA . VAL A 1 203 ? -29.178 20.958 -5.096 1.00 35.91 203 VAL A CA 1
ATOM 1569 C C . VAL A 1 203 ? -28.069 20.622 -6.080 1.00 35.91 203 VAL A C 1
ATOM 1571 O O . VAL A 1 203 ? -27.342 19.645 -5.903 1.00 35.91 203 VAL A O 1
ATOM 1574 N N . GLU A 1 204 ? -27.979 21.410 -7.143 1.00 39.31 204 GLU A N 1
ATOM 1575 C CA . GLU A 1 204 ? -26.938 21.272 -8.153 1.00 39.31 204 GLU A CA 1
ATOM 1576 C C . GLU A 1 204 ? -25.543 21.583 -7.570 1.00 39.31 204 GLU A C 1
ATOM 1578 O O . GLU A 1 204 ? -25.394 22.444 -6.705 1.00 39.31 204 GLU A O 1
ATOM 1583 N N . ASN A 1 205 ? -24.512 20.948 -8.139 1.00 45.50 205 ASN A N 1
ATOM 1584 C CA . ASN A 1 205 ? -23.103 21.370 -8.088 1.00 45.50 205 ASN A CA 1
ATOM 1585 C C . ASN A 1 205 ? -22.343 21.285 -6.738 1.00 45.50 205 ASN A C 1
ATOM 1587 O O . ASN A 1 205 ? -21.932 22.299 -6.179 1.00 45.50 205 ASN A O 1
ATOM 1591 N N . ASP A 1 206 ? -21.977 20.066 -6.317 1.00 37.94 206 ASP A N 1
ATOM 1592 C CA . ASP A 1 206 ? -20.754 19.808 -5.525 1.00 37.94 206 ASP A CA 1
ATOM 1593 C C . ASP A 1 206 ? -20.114 18.461 -5.949 1.00 37.94 206 ASP A C 1
ATOM 1595 O O . ASP A 1 206 ? -20.700 17.406 -5.691 1.00 37.94 206 ASP A O 1
ATOM 1599 N N . PRO A 1 207 ? -18.932 18.444 -6.604 1.00 43.94 207 PRO A N 1
ATOM 1600 C CA . PRO A 1 207 ? -18.293 17.207 -7.069 1.00 43.94 207 PRO A CA 1
ATOM 1601 C C . PRO A 1 207 ? -17.657 16.325 -5.976 1.00 43.94 207 PRO A C 1
ATOM 1603 O O . PRO A 1 207 ? -17.045 15.314 -6.324 1.00 43.94 207 PRO A O 1
ATOM 1606 N N . LEU A 1 208 ? -17.717 16.700 -4.688 1.00 46.50 208 LEU A N 1
ATOM 1607 C CA . LEU A 1 208 ? -16.876 16.107 -3.635 1.00 46.50 208 LEU A CA 1
ATOM 1608 C C . LEU A 1 208 ? -17.643 15.435 -2.474 1.00 46.50 208 LEU A C 1
ATOM 1610 O O . LEU A 1 208 ? -17.099 15.297 -1.375 1.00 46.50 208 LEU A O 1
ATOM 1614 N N . ARG A 1 209 ? -18.886 14.970 -2.685 1.00 42.09 209 ARG A N 1
ATOM 1615 C CA . ARG A 1 209 ? -19.691 14.310 -1.632 1.00 42.09 209 ARG A CA 1
ATOM 1616 C C . ARG A 1 209 ? -20.089 12.859 -1.936 1.00 42.09 209 ARG A C 1
ATOM 1618 O O . ARG A 1 209 ? -20.754 12.566 -2.917 1.00 42.09 209 ARG A O 1
ATOM 1625 N N . ASP A 1 210 ? -19.680 11.996 -1.003 1.00 48.78 210 ASP A N 1
ATOM 1626 C CA . ASP A 1 210 ? -20.104 10.618 -0.710 1.00 48.78 210 ASP A CA 1
ATOM 1627 C C . ASP A 1 210 ? -20.288 9.627 -1.869 1.00 48.78 210 ASP A C 1
ATOM 1629 O O . ASP A 1 210 ? -21.350 9.485 -2.469 1.00 48.78 210 ASP A O 1
ATOM 1633 N N . THR A 1 2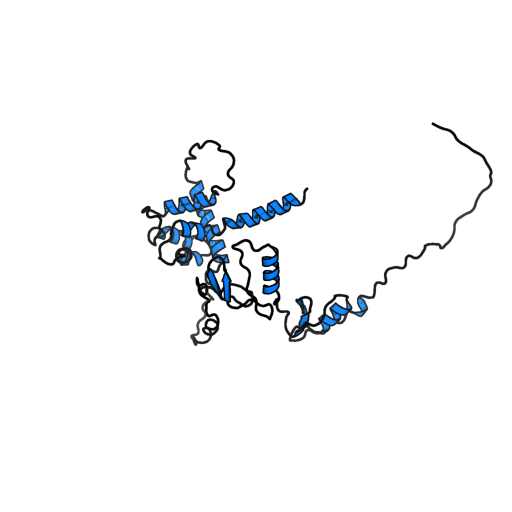11 ? -19.262 8.796 -2.072 1.00 70.75 211 THR A N 1
ATOM 1634 C CA . THR A 1 211 ? -19.396 7.551 -2.831 1.00 70.75 211 THR A CA 1
ATOM 1635 C C . THR A 1 211 ? -20.284 6.544 -2.087 1.00 70.75 211 THR A C 1
ATOM 1637 O O . THR A 1 211 ? -20.194 6.401 -0.867 1.00 70.75 211 THR A O 1
ATOM 1640 N N . HIS A 1 212 ? -21.070 5.763 -2.835 1.00 75.44 212 HIS A N 1
ATOM 1641 C CA . HIS A 1 212 ? -21.872 4.638 -2.321 1.00 75.44 212 HIS A CA 1
ATOM 1642 C C . HIS A 1 212 ? -21.064 3.698 -1.399 1.00 75.44 212 HIS A C 1
ATOM 1644 O O . HIS A 1 212 ? -21.531 3.253 -0.356 1.00 75.44 212 HIS A O 1
ATOM 1650 N N . GLU A 1 213 ? -19.792 3.463 -1.732 1.00 76.69 213 GLU A N 1
ATOM 1651 C CA . GLU A 1 213 ? -18.858 2.673 -0.919 1.00 76.69 213 GLU A CA 1
ATOM 1652 C C . GLU A 1 213 ? -18.645 3.252 0.484 1.00 76.69 213 GLU A C 1
ATOM 1654 O O . GLU A 1 213 ? -18.587 2.493 1.450 1.00 76.69 213 GLU A O 1
ATOM 1659 N N . LYS A 1 214 ? -18.565 4.581 0.624 1.00 78.75 214 LYS A N 1
ATOM 1660 C CA . LYS A 1 214 ? -18.443 5.242 1.927 1.00 78.75 214 LYS A CA 1
ATOM 1661 C C . LYS A 1 214 ? -19.718 5.061 2.752 1.00 78.75 214 LYS A C 1
ATOM 1663 O O . LYS A 1 214 ? -19.605 4.740 3.932 1.00 78.75 214 LYS A O 1
ATOM 1668 N N . GLN A 1 215 ? -20.897 5.181 2.137 1.00 83.25 215 GLN A N 1
ATOM 1669 C CA . GLN A 1 215 ? -22.186 4.946 2.803 1.00 83.25 215 GLN A CA 1
ATOM 1670 C C . GLN A 1 215 ? -22.285 3.507 3.331 1.00 83.25 215 GLN A C 1
ATOM 1672 O O . GLN A 1 215 ? -22.555 3.306 4.512 1.00 83.25 215 GLN A O 1
ATOM 1677 N N . VAL A 1 216 ? -21.954 2.512 2.501 1.00 87.81 216 VAL A N 1
ATOM 1678 C CA . VAL A 1 216 ? -21.918 1.087 2.880 1.00 87.81 216 VAL A CA 1
ATOM 1679 C C . VAL A 1 216 ? -20.920 0.819 4.017 1.00 87.81 216 VAL A C 1
ATOM 1681 O O . VAL A 1 216 ? -21.235 0.107 4.972 1.00 87.81 216 VAL A O 1
ATOM 1684 N N . ILE A 1 217 ? -19.707 1.380 3.939 1.00 88.44 217 ILE A N 1
ATOM 1685 C CA . ILE A 1 217 ? -18.653 1.182 4.949 1.00 88.44 217 ILE A CA 1
ATOM 1686 C C . ILE A 1 217 ? -19.027 1.841 6.286 1.00 88.44 217 ILE A C 1
ATOM 1688 O O . ILE A 1 217 ? -18.771 1.242 7.334 1.00 88.44 217 ILE A O 1
ATOM 1692 N N . GLN A 1 218 ? -19.639 3.030 6.259 1.00 88.12 218 GLN A N 1
ATOM 1693 C CA . GLN A 1 218 ? -20.114 3.739 7.452 1.00 88.12 218 GLN A CA 1
ATOM 1694 C C . GLN A 1 218 ? -21.309 3.024 8.086 1.00 88.12 218 GLN A C 1
ATOM 1696 O O . GLN A 1 218 ? -21.215 2.638 9.245 1.00 88.12 218 GLN A O 1
ATOM 1701 N N . TRP A 1 219 ? -22.346 2.701 7.309 1.00 90.50 219 TRP A N 1
ATOM 1702 C CA . TRP A 1 219 ? -23.480 1.896 7.772 1.00 90.50 219 TRP A CA 1
ATOM 1703 C C . TRP A 1 219 ? -23.035 0.577 8.411 1.00 90.50 219 TRP A C 1
ATOM 1705 O O . TRP A 1 219 ? -23.583 0.158 9.431 1.00 90.50 219 TRP A O 1
ATOM 1715 N N . LYS A 1 220 ? -22.008 -0.087 7.855 1.00 92.31 220 LYS A N 1
ATOM 1716 C CA . LYS A 1 220 ? -21.505 -1.327 8.454 1.00 92.31 220 LYS A CA 1
ATOM 1717 C C . LYS A 1 220 ? -20.714 -1.103 9.739 1.00 92.31 220 LYS A C 1
ATOM 1719 O O . LYS A 1 220 ? -20.688 -2.006 10.569 1.00 92.31 220 LYS A O 1
ATOM 1724 N N . PHE A 1 221 ? -20.099 0.064 9.919 1.00 93.25 221 PHE A N 1
ATOM 1725 C CA . PHE A 1 221 ? -19.552 0.466 11.213 1.00 93.25 221 PHE A CA 1
ATOM 1726 C C . PHE A 1 221 ? -20.683 0.646 12.230 1.00 93.25 221 PHE A C 1
ATOM 1728 O O . PHE A 1 221 ? -20.632 0.037 13.291 1.00 93.25 221 PHE A O 1
ATOM 1735 N N . ASP A 1 222 ? -21.734 1.384 11.866 1.00 92.19 222 ASP A N 1
ATOM 1736 C CA . ASP A 1 222 ? -22.887 1.665 12.734 1.00 92.19 222 ASP A CA 1
ATOM 1737 C C . ASP A 1 222 ? -23.632 0.388 13.153 1.00 92.19 222 ASP A C 1
ATOM 1739 O O . ASP A 1 222 ? -24.046 0.254 14.298 1.00 92.19 222 ASP A O 1
ATOM 1743 N N . GLN A 1 223 ? -23.734 -0.605 12.262 1.00 92.25 223 GLN A N 1
ATOM 1744 C CA . GLN A 1 223 ? -24.267 -1.936 12.591 1.00 92.25 223 GLN A CA 1
ATOM 1745 C C . GLN A 1 223 ? -23.381 -2.790 13.510 1.00 92.25 223 GLN A C 1
ATOM 1747 O O . GLN A 1 223 ? -23.825 -3.844 13.965 1.00 92.25 223 GLN A O 1
ATOM 1752 N N . LEU A 1 224 ? -22.107 -2.438 13.674 1.00 93.31 224 LEU A N 1
ATOM 1753 C CA . LEU A 1 224 ? -21.174 -3.164 14.535 1.00 93.31 224 LEU A CA 1
ATOM 1754 C C . LEU A 1 224 ? -20.960 -2.434 15.862 1.00 93.31 224 LEU A C 1
ATOM 1756 O O . LEU A 1 224 ? -20.636 -3.087 16.848 1.00 93.31 224 LEU A O 1
ATOM 1760 N N . ASP A 1 225 ? -21.130 -1.114 15.896 1.00 93.88 225 ASP A N 1
ATOM 1761 C CA . ASP A 1 225 ? -20.967 -0.270 17.078 1.00 93.88 225 ASP A CA 1
ATOM 1762 C C . ASP A 1 225 ? -22.207 -0.324 17.991 1.00 93.88 225 ASP A C 1
ATOM 1764 O O . ASP A 1 225 ? -22.882 0.675 18.224 1.00 93.88 225 ASP A O 1
ATOM 1768 N N . ASP A 1 226 ? -22.504 -1.521 18.521 1.00 92.44 226 ASP A N 1
ATOM 1769 C CA . ASP A 1 226 ? -23.668 -1.817 19.382 1.00 92.44 226 ASP A CA 1
ATOM 1770 C C . ASP A 1 226 ? -23.818 -0.859 20.585 1.00 92.44 226 ASP A C 1
ATOM 1772 O O . ASP A 1 226 ? -24.895 -0.759 21.175 1.00 92.44 226 ASP A O 1
ATOM 1776 N N . ASN A 1 227 ? -22.721 -0.221 21.008 1.00 91.25 227 ASN A N 1
ATOM 1777 C CA . ASN A 1 227 ? -22.663 0.639 22.188 1.00 91.25 227 ASN A CA 1
ATOM 1778 C C . ASN A 1 227 ? -22.657 2.151 21.843 1.00 91.25 227 ASN A C 1
ATOM 1780 O O . ASN A 1 227 ? -22.894 2.963 22.738 1.00 91.25 227 ASN A O 1
ATOM 1784 N N . GLY A 1 228 ? -22.427 2.511 20.572 1.00 89.88 228 GLY A N 1
ATOM 1785 C CA . GLY A 1 228 ? -22.426 3.886 20.070 1.00 89.88 228 GLY A CA 1
ATOM 1786 C C . GLY A 1 228 ? -21.254 4.762 20.525 1.00 89.88 228 GLY A C 1
ATOM 1787 O O . GLY A 1 228 ? -21.399 5.984 20.521 1.00 89.88 228 GLY A O 1
ATOM 1788 N N . ASP A 1 229 ? -20.123 4.188 20.949 1.00 92.88 229 ASP A N 1
ATOM 1789 C CA . ASP A 1 229 ? -18.961 4.950 21.433 1.00 92.88 229 ASP A CA 1
ATOM 1790 C C . ASP A 1 229 ? -17.939 5.326 20.355 1.00 92.88 229 ASP A C 1
ATOM 1792 O O . ASP A 1 229 ? -16.892 5.882 20.680 1.00 92.88 229 ASP A O 1
ATOM 1796 N N . GLU A 1 230 ? -18.252 5.070 19.084 1.00 91.81 230 GLU A N 1
ATOM 1797 C CA . GLU A 1 230 ? -17.415 5.315 17.905 1.00 91.81 230 GLU A CA 1
ATOM 1798 C C . GLU A 1 230 ? -16.149 4.441 17.817 1.00 91.81 230 GLU A C 1
ATOM 1800 O O . GLU A 1 230 ? -15.252 4.716 17.005 1.00 91.81 230 GLU A O 1
ATOM 1805 N N . PHE A 1 231 ? -16.072 3.351 18.597 1.00 93.25 231 PHE A N 1
ATOM 1806 C CA . PHE A 1 231 ? -14.913 2.458 18.634 1.00 93.25 231 PHE A CA 1
ATOM 1807 C C . PHE A 1 231 ? -15.268 0.960 18.645 1.00 93.25 231 PHE A C 1
ATOM 1809 O O . PHE A 1 231 ? -15.600 0.365 19.673 1.00 93.25 231 PHE A O 1
ATOM 1816 N N . LEU A 1 232 ? -15.004 0.265 17.533 1.00 92.56 232 LEU A N 1
ATOM 1817 C CA . LEU A 1 232 ? -15.213 -1.185 17.447 1.00 92.56 232 LEU A CA 1
ATOM 1818 C C . LEU A 1 232 ? -14.174 -1.955 18.271 1.00 92.56 232 LEU A C 1
ATOM 1820 O O . LEU A 1 232 ? -13.027 -2.152 17.852 1.00 92.56 232 LEU A O 1
ATOM 1824 N N . LYS A 1 233 ? -14.580 -2.472 19.435 1.00 92.44 233 LYS A N 1
ATOM 1825 C CA . LYS A 1 233 ? -13.725 -3.329 20.264 1.00 92.44 233 LYS A CA 1
ATOM 1826 C C . LYS A 1 233 ? -13.861 -4.791 19.835 1.00 92.44 233 LYS A C 1
ATOM 1828 O O . LYS A 1 233 ? -14.602 -5.210 18.943 1.00 92.44 233 LYS A O 1
ATOM 1833 N N . LYS A 1 234 ? -13.093 -5.648 20.510 1.00 90.12 234 LYS A N 1
ATOM 1834 C CA . LYS A 1 234 ? -13.032 -7.096 20.250 1.00 90.12 234 LYS A CA 1
ATOM 1835 C C . LYS A 1 234 ? -14.383 -7.823 20.417 1.00 90.12 234 LYS A C 1
ATOM 1837 O O . LYS A 1 234 ? -14.491 -8.946 19.913 1.00 90.12 234 LYS A O 1
ATOM 1842 N N . LYS A 1 235 ? -15.350 -7.251 21.152 1.00 90.94 235 LYS A N 1
ATOM 1843 C CA . LYS A 1 235 ? -16.683 -7.838 21.372 1.00 90.94 235 LYS A CA 1
ATOM 1844 C C . LYS A 1 235 ? -17.595 -7.564 20.175 1.00 90.94 235 LYS A C 1
ATOM 1846 O O . LYS A 1 235 ? -18.017 -8.540 19.564 1.00 90.94 235 LYS A O 1
ATOM 1851 N N . GLU A 1 236 ? -17.776 -6.298 19.803 1.00 93.81 236 GLU A N 1
ATOM 1852 C CA . GLU A 1 236 ? -18.505 -5.846 18.608 1.00 93.81 236 GLU A CA 1
ATOM 1853 C C . GLU A 1 236 ? -18.013 -6.591 17.353 1.00 93.81 236 GLU A C 1
ATOM 1855 O O . GLU A 1 236 ? -18.740 -7.295 16.652 1.00 93.81 236 GLU A O 1
ATOM 1860 N N . LEU A 1 237 ? -16.695 -6.589 17.138 1.00 91.69 237 LEU A N 1
ATOM 1861 C CA . LEU A 1 237 ? -16.082 -7.183 15.950 1.00 91.69 237 LEU A CA 1
ATOM 1862 C C . LEU A 1 237 ? -16.066 -8.732 15.944 1.00 91.69 237 LEU A C 1
ATOM 1864 O O . LEU A 1 237 ? -15.462 -9.350 15.057 1.00 91.69 237 LEU A O 1
ATOM 1868 N N . ARG A 1 238 ? -16.649 -9.407 16.947 1.00 91.25 238 ARG A N 1
ATOM 1869 C CA . ARG A 1 238 ? -16.544 -10.868 17.129 1.00 91.25 238 ARG A CA 1
ATOM 1870 C C . ARG A 1 238 ? -17.167 -11.639 15.972 1.00 91.25 238 ARG A C 1
ATOM 1872 O O . ARG A 1 238 ? -16.530 -12.560 15.447 1.00 91.25 238 ARG A O 1
ATOM 1879 N N . ASP A 1 239 ? -18.394 -11.293 15.605 1.00 91.44 239 ASP A N 1
ATOM 1880 C CA . ASP A 1 239 ? -19.191 -12.081 14.665 1.00 91.44 239 ASP A CA 1
ATOM 1881 C C . ASP A 1 239 ? -18.849 -11.749 13.209 1.00 91.44 239 ASP A C 1
ATOM 1883 O O . ASP A 1 239 ? -18.663 -12.677 12.413 1.00 91.44 239 ASP A O 1
ATOM 1887 N N . LEU A 1 240 ? -18.493 -10.491 12.914 1.00 91.94 240 LEU A N 1
ATOM 1888 C CA . LEU A 1 240 ? -17.771 -10.136 11.688 1.00 91.94 240 LEU A CA 1
ATOM 1889 C C . LEU A 1 240 ? -16.511 -11.002 11.507 1.00 91.94 240 LEU A C 1
ATOM 1891 O O . LEU A 1 240 ? -16.307 -11.625 10.465 1.00 91.94 240 LEU A O 1
ATOM 1895 N N . ARG A 1 241 ? -15.662 -11.115 12.540 1.00 92.25 241 ARG A N 1
ATOM 1896 C CA . ARG A 1 241 ? -14.436 -11.934 12.474 1.00 92.25 241 ARG A CA 1
ATOM 1897 C C . ARG A 1 241 ? -14.701 -13.435 12.400 1.00 92.25 241 ARG A C 1
ATOM 1899 O O . ARG A 1 241 ? -13.770 -14.174 12.066 1.00 92.25 241 ARG A O 1
ATOM 1906 N N . ARG A 1 242 ? -15.894 -13.921 12.751 1.00 92.31 242 ARG A N 1
ATOM 1907 C CA . ARG A 1 242 ? -16.305 -15.319 12.534 1.00 92.31 242 ARG A CA 1
ATOM 1908 C C . ARG A 1 242 ? -16.703 -15.522 11.074 1.00 92.31 242 ARG A C 1
ATOM 1910 O O . ARG A 1 242 ? -16.132 -16.405 10.432 1.00 92.31 242 ARG A O 1
ATOM 1917 N N . MET A 1 243 ? -17.571 -14.659 10.541 1.00 92.94 243 MET A N 1
ATOM 1918 C CA . MET A 1 243 ? -17.972 -14.642 9.130 1.00 92.94 243 MET A CA 1
ATOM 1919 C C . MET A 1 243 ? -16.746 -14.541 8.210 1.00 92.94 243 MET A C 1
ATOM 1921 O O . MET A 1 243 ? -16.494 -15.454 7.419 1.00 92.94 243 MET A O 1
ATOM 1925 N N . ALA A 1 244 ? -15.893 -13.531 8.402 1.00 91.81 244 ALA A N 1
ATOM 1926 C CA . ALA A 1 244 ? -14.741 -13.279 7.539 1.00 91.81 244 ALA A CA 1
ATOM 1927 C C . ALA A 1 244 ? -13.747 -14.456 7.490 1.00 91.81 244 ALA A C 1
ATOM 1929 O O . ALA A 1 244 ? -13.164 -14.745 6.451 1.00 91.81 244 ALA A O 1
ATOM 1930 N N . LYS A 1 245 ? -13.569 -15.203 8.591 1.00 90.81 245 LYS A N 1
ATOM 1931 C CA . LYS A 1 245 ? -12.723 -16.417 8.599 1.00 90.81 245 LYS A CA 1
ATOM 1932 C C . LYS A 1 245 ? -13.361 -17.598 7.862 1.00 90.81 245 LYS A C 1
ATOM 1934 O O . LYS A 1 245 ? -12.632 -18.485 7.407 1.00 90.81 245 LYS A O 1
ATOM 1939 N N . LYS A 1 246 ? -14.696 -17.649 7.801 1.00 91.62 246 LYS A N 1
ATOM 1940 C CA . LYS A 1 246 ? -15.461 -18.724 7.162 1.00 91.62 246 LYS A CA 1
ATOM 1941 C C . LYS A 1 246 ? -15.489 -18.536 5.644 1.00 91.62 246 LYS A C 1
ATOM 1943 O O . LYS A 1 246 ? -15.100 -19.474 4.939 1.00 91.62 246 LYS A O 1
ATOM 1948 N N . ILE A 1 247 ? -15.877 -17.345 5.174 1.00 89.31 247 ILE A N 1
ATOM 1949 C CA . ILE A 1 247 ? -16.204 -17.095 3.758 1.00 89.31 247 ILE A CA 1
ATOM 1950 C C . ILE A 1 247 ? -15.240 -16.152 3.016 1.00 89.31 247 ILE A C 1
ATOM 1952 O O . ILE A 1 247 ? -14.944 -16.425 1.855 1.00 89.31 247 ILE A O 1
ATOM 1956 N N . VAL A 1 248 ? -14.654 -15.135 3.662 1.00 91.12 248 VAL A N 1
ATOM 1957 C CA . VAL A 1 248 ? -13.776 -14.169 2.967 1.00 91.12 248 VAL A CA 1
ATOM 1958 C C . VAL A 1 248 ? -12.390 -14.765 2.692 1.00 91.12 248 VAL A C 1
ATOM 1960 O O . VAL A 1 248 ? -11.732 -15.349 3.565 1.00 91.12 248 VAL A O 1
ATOM 1963 N N . LYS A 1 249 ? -11.922 -14.620 1.448 1.00 88.75 249 LYS A N 1
ATOM 1964 C CA . LYS A 1 249 ? -10.580 -15.019 1.006 1.00 88.75 249 LYS A CA 1
ATOM 1965 C C . LYS A 1 249 ? -9.685 -13.775 0.855 1.00 88.75 249 LYS A C 1
ATOM 1967 O O . LYS A 1 249 ? -10.185 -12.737 0.448 1.00 88.75 249 LYS A O 1
ATOM 1972 N N . PRO A 1 250 ? -8.368 -13.878 1.119 1.00 87.94 250 PRO A N 1
ATOM 1973 C CA . PRO A 1 250 ? -7.657 -15.013 1.715 1.00 87.94 250 PRO A CA 1
ATOM 1974 C C . PRO A 1 250 ? -7.895 -15.177 3.234 1.00 87.94 250 PRO A C 1
ATOM 1976 O O . PRO A 1 250 ? -7.640 -14.281 4.040 1.00 87.94 250 PRO A O 1
ATOM 1979 N N . LYS A 1 251 ? -8.259 -16.400 3.662 1.00 87.00 251 LYS A N 1
ATOM 1980 C CA . LYS A 1 251 ? -8.611 -16.759 5.063 1.00 87.00 251 LYS A CA 1
ATOM 1981 C C . LYS A 1 251 ? -7.519 -16.493 6.112 1.00 87.00 251 LYS A C 1
ATOM 1983 O O . LYS A 1 251 ? -7.776 -16.568 7.316 1.00 87.00 251 LYS A O 1
ATOM 1988 N N . MET A 1 252 ? -6.280 -16.247 5.686 1.00 82.50 252 MET A N 1
ATOM 1989 C CA . MET A 1 252 ? -5.179 -15.886 6.582 1.00 82.50 252 MET A CA 1
ATOM 1990 C C . MET A 1 252 ? -5.253 -14.416 7.015 1.00 82.50 252 MET A C 1
ATOM 1992 O O . MET A 1 252 ? -4.970 -14.138 8.179 1.00 82.50 252 MET A O 1
ATOM 1996 N N . CYS A 1 253 ? -5.716 -13.509 6.148 1.00 87.38 253 CYS A N 1
ATOM 1997 C CA . CYS A 1 253 ? -5.911 -12.096 6.482 1.00 87.38 253 CYS A CA 1
ATOM 1998 C C . CYS A 1 253 ? -7.078 -11.899 7.462 1.00 87.38 253 CYS A C 1
ATOM 2000 O O . CYS A 1 253 ? -6.915 -11.200 8.458 1.00 87.38 253 CYS A O 1
ATOM 2002 N N . ALA A 1 254 ? -8.176 -12.651 7.312 1.00 87.56 254 ALA A N 1
ATOM 2003 C CA . ALA A 1 254 ? -9.310 -12.666 8.250 1.00 87.56 254 ALA A CA 1
ATOM 2004 C C . ALA A 1 254 ? -8.928 -12.920 9.728 1.00 87.56 254 ALA A C 1
ATOM 2006 O O . ALA A 1 254 ? -9.627 -12.520 10.663 1.00 87.56 254 ALA A O 1
ATOM 2007 N N . LYS A 1 255 ? -7.814 -13.624 9.975 1.00 82.38 255 LYS A N 1
ATOM 2008 C CA . LYS A 1 255 ? -7.323 -13.898 11.336 1.00 82.38 255 LYS A CA 1
ATOM 2009 C C . LYS A 1 255 ? -6.678 -12.662 11.958 1.00 82.38 255 LYS A C 1
ATOM 2011 O O . LYS A 1 255 ? -6.886 -12.408 13.149 1.00 82.38 255 LYS A O 1
ATOM 2016 N N . THR A 1 256 ? -5.940 -11.903 11.151 1.00 84.06 256 THR A N 1
ATOM 2017 C CA . THR A 1 256 ? -5.192 -10.704 11.546 1.00 84.06 256 THR A CA 1
ATOM 2018 C C . THR A 1 256 ? -5.945 -9.394 11.327 1.00 84.06 256 THR A C 1
ATOM 2020 O O . THR A 1 256 ? -5.504 -8.412 11.897 1.00 84.06 256 THR A O 1
ATOM 2023 N N . PHE A 1 257 ? -7.062 -9.388 10.589 1.00 87.50 257 PHE A N 1
ATOM 2024 C CA . PHE A 1 257 ? -7.840 -8.208 10.171 1.00 87.50 257 PHE A CA 1
ATOM 2025 C C . PHE A 1 257 ? -7.883 -7.067 11.200 1.00 87.50 257 PHE A C 1
ATOM 2027 O O . PHE A 1 257 ? -7.300 -6.019 10.964 1.00 87.50 257 PHE A O 1
ATOM 2034 N N . ALA A 1 258 ? -8.453 -7.317 12.383 1.00 87.44 258 ALA A N 1
ATOM 2035 C CA . ALA A 1 258 ? -8.560 -6.308 13.439 1.00 87.44 258 ALA A CA 1
ATOM 2036 C C . ALA A 1 258 ? -7.211 -5.683 13.851 1.00 87.44 258 ALA A C 1
ATOM 2038 O O . ALA A 1 258 ? -7.151 -4.493 14.082 1.00 87.44 258 ALA A O 1
ATOM 2039 N N . LYS A 1 259 ? -6.118 -6.463 13.871 1.00 85.81 259 LYS A N 1
ATOM 2040 C CA . LYS A 1 259 ? -4.755 -5.985 14.192 1.00 85.81 259 LYS A CA 1
ATOM 2041 C C . LYS A 1 259 ? -4.059 -5.251 13.033 1.00 85.81 259 LYS A C 1
ATOM 2043 O O . LYS A 1 259 ? -2.865 -4.984 13.105 1.00 85.81 259 LYS A O 1
ATOM 2048 N N . PHE A 1 260 ? -4.732 -5.130 11.896 1.00 82.81 260 PHE A N 1
ATOM 2049 C CA . PHE A 1 260 ? -4.253 -4.411 10.720 1.00 82.81 260 PHE A CA 1
ATOM 2050 C C . PHE A 1 260 ? -5.013 -3.090 10.558 1.00 82.81 260 PHE A C 1
ATOM 2052 O O . PHE A 1 260 ? -4.405 -2.135 10.092 1.00 82.81 260 PHE A O 1
ATOM 2059 N N . CYS A 1 261 ? -6.284 -3.044 10.972 1.00 86.19 261 CYS A N 1
ATOM 2060 C CA . CYS A 1 261 ? -7.070 -1.812 11.041 1.00 86.19 261 CYS A CA 1
ATOM 2061 C C . CYS A 1 261 ? -6.810 -0.963 12.286 1.00 86.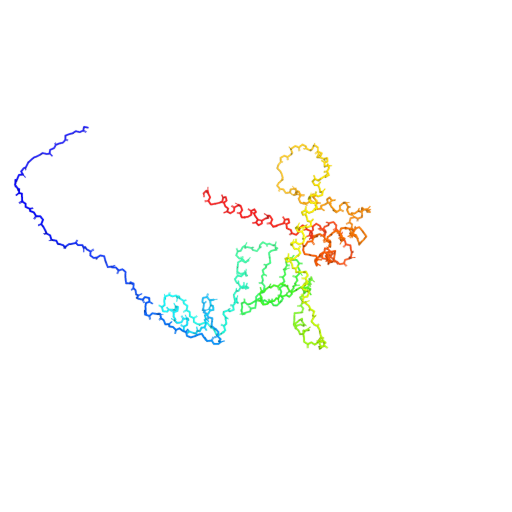19 261 CYS A C 1
ATOM 2063 O O . CYS A 1 261 ? -7.059 0.224 12.236 1.00 86.19 261 CYS A O 1
ATOM 2065 N N . ASP A 1 262 ? -6.326 -1.572 13.363 1.00 88.62 262 ASP A N 1
ATOM 2066 C CA . ASP A 1 262 ? -5.768 -0.929 14.559 1.00 88.62 262 ASP A CA 1
ATOM 2067 C C . ASP A 1 262 ? -4.427 -0.268 14.159 1.00 88.62 262 ASP A C 1
ATOM 2069 O O . ASP A 1 262 ? -3.389 -0.942 14.098 1.00 88.62 262 ASP A O 1
ATOM 2073 N N . LEU A 1 263 ? -4.483 0.999 13.720 1.00 81.56 263 LEU A N 1
ATOM 2074 C CA . LEU A 1 263 ? -3.367 1.757 13.135 1.00 81.56 263 LEU A CA 1
ATOM 2075 C C . LEU A 1 263 ? -2.511 2.415 14.220 1.00 81.56 263 LEU A C 1
ATOM 2077 O O . LEU A 1 263 ? -1.279 2.379 14.121 1.00 81.56 263 LEU A O 1
ATOM 2081 N N . ASP A 1 264 ? -3.147 2.982 15.247 1.00 83.06 264 ASP A N 1
ATOM 2082 C CA . ASP A 1 264 ? -2.462 3.581 16.401 1.00 83.06 264 ASP A CA 1
ATOM 2083 C C . ASP A 1 264 ? -2.082 2.556 17.494 1.00 83.06 264 ASP A C 1
ATOM 2085 O O . ASP A 1 264 ? -1.224 2.836 18.336 1.00 83.06 264 ASP A O 1
ATOM 2089 N N . GLN A 1 265 ? -2.593 1.320 17.386 1.00 85.94 265 GLN A N 1
ATOM 2090 C CA . GLN A 1 265 ? -2.323 0.168 18.259 1.00 85.94 265 GLN A CA 1
ATOM 2091 C C . GLN A 1 265 ? -2.962 0.252 19.658 1.00 85.94 265 GLN A C 1
ATOM 2093 O O . GLN A 1 265 ? -2.529 -0.449 20.588 1.00 85.94 265 GLN A O 1
ATOM 2098 N N . ASP A 1 266 ? -4.016 1.054 19.819 1.00 89.00 266 ASP A N 1
ATOM 2099 C CA . ASP A 1 266 ? -4.777 1.176 21.063 1.00 89.00 266 ASP A CA 1
ATOM 2100 C C . ASP A 1 266 ? -5.709 -0.028 21.368 1.00 89.00 266 ASP A C 1
ATOM 2102 O O . ASP A 1 266 ? -6.161 -0.196 22.510 1.00 89.00 266 ASP A O 1
ATOM 2106 N N . LYS A 1 267 ? -5.872 -0.953 20.402 1.00 88.06 267 LYS A N 1
ATOM 2107 C CA . LYS A 1 267 ? -6.669 -2.205 20.439 1.00 88.06 267 LYS A CA 1
ATOM 2108 C C . LYS A 1 267 ? -8.180 -2.033 20.260 1.00 88.06 267 LYS A C 1
ATOM 2110 O O . LYS A 1 267 ? -8.908 -3.034 20.393 1.00 88.06 267 LYS A O 1
ATOM 2115 N N . LYS A 1 268 ? -8.660 -0.829 19.972 1.00 91.25 268 LYS A N 1
ATOM 2116 C CA . LYS A 1 268 ? -9.987 -0.582 19.399 1.00 91.25 268 LYS A CA 1
ATOM 2117 C C . LYS A 1 268 ? -9.800 -0.240 17.908 1.00 91.25 268 LYS A C 1
ATOM 2119 O O . LYS A 1 268 ? -8.733 -0.472 17.350 1.00 91.25 268 LYS A O 1
ATOM 2124 N N . ILE A 1 269 ? -10.878 0.098 17.207 1.00 91.06 269 ILE A N 1
ATOM 2125 C CA . ILE A 1 269 ? -10.817 0.577 15.821 1.00 91.06 269 ILE A CA 1
ATOM 2126 C C . ILE A 1 269 ? -11.802 1.730 15.740 1.00 91.06 269 ILE A C 1
ATOM 2128 O O . ILE A 1 269 ? -13.013 1.519 15.839 1.00 91.06 269 ILE A O 1
ATOM 2132 N N . SER A 1 270 ? -11.280 2.937 15.596 1.00 91.19 270 SER A N 1
ATOM 2133 C CA . SER A 1 270 ? -12.080 4.143 15.399 1.00 91.19 270 SER A CA 1
ATOM 2134 C C . SER A 1 270 ? -12.798 4.143 14.042 1.00 91.19 270 SER A C 1
ATOM 2136 O O . SER A 1 270 ? -12.406 3.454 13.092 1.00 91.19 270 SER A O 1
ATOM 2138 N N . ARG A 1 271 ? -13.845 4.966 13.915 1.00 87.12 271 ARG A N 1
ATOM 2139 C CA . ARG A 1 271 ? -14.584 5.171 12.654 1.00 87.12 271 ARG A CA 1
ATOM 2140 C C . ARG A 1 271 ? -13.678 5.581 11.481 1.00 87.12 271 ARG A C 1
ATOM 2142 O O . ARG A 1 271 ? -13.896 5.146 10.344 1.00 87.12 271 ARG A O 1
ATOM 2149 N N . SER A 1 272 ? -12.647 6.385 11.742 1.00 83.44 272 SER A N 1
ATOM 2150 C CA . SER A 1 272 ? -11.656 6.820 10.747 1.00 83.44 272 SER A CA 1
ATOM 2151 C C . SER A 1 272 ? -10.718 5.682 10.339 1.00 83.44 272 SER A C 1
ATOM 2153 O O . SER A 1 272 ? -10.568 5.420 9.146 1.00 83.44 272 SER A O 1
ATOM 2155 N N . GLU A 1 273 ? -10.152 4.950 11.299 1.00 88.88 273 GLU A N 1
ATOM 2156 C CA . GLU A 1 273 ? -9.314 3.775 11.037 1.00 88.88 273 GLU A CA 1
ATOM 2157 C C . GLU A 1 273 ? -10.053 2.682 10.274 1.00 88.88 273 GLU A C 1
ATOM 2159 O O . GLU A 1 273 ? -9.501 2.116 9.336 1.00 88.88 273 GLU A O 1
ATOM 2164 N N . TRP A 1 274 ? -11.310 2.401 10.622 1.00 89.81 274 TRP A N 1
ATOM 2165 C CA . TRP A 1 274 ? -12.153 1.470 9.874 1.00 89.81 274 TRP A CA 1
ATOM 2166 C C . TRP A 1 274 ? -12.308 1.905 8.415 1.00 89.81 274 TRP A C 1
ATOM 2168 O O . TRP A 1 274 ? -12.060 1.116 7.499 1.00 89.81 274 TRP A O 1
ATOM 2178 N N . SER A 1 275 ? -12.656 3.177 8.204 1.00 85.19 275 SER A N 1
ATOM 2179 C CA . SER A 1 275 ? -12.871 3.747 6.872 1.00 85.19 275 SER A CA 1
ATOM 2180 C C . SER A 1 275 ? -11.598 3.706 6.021 1.00 85.19 275 SER A C 1
ATOM 2182 O O . SER A 1 275 ? -11.659 3.316 4.859 1.00 85.19 275 SER A O 1
ATOM 2184 N N . VAL A 1 276 ? -10.435 4.023 6.601 1.00 82.69 276 VAL A N 1
ATOM 2185 C CA . VAL A 1 276 ? -9.125 3.965 5.924 1.00 82.69 276 VAL A CA 1
ATOM 2186 C C . VAL A 1 276 ? -8.643 2.522 5.725 1.00 82.69 276 VAL A C 1
ATOM 2188 O O . VAL A 1 276 ? -8.076 2.197 4.684 1.00 82.69 276 VAL A O 1
ATOM 2191 N N . CYS A 1 277 ? -8.869 1.633 6.696 1.00 84.62 277 CYS A N 1
ATOM 2192 C CA . CYS A 1 277 ? -8.419 0.242 6.652 1.00 84.62 277 CYS A CA 1
ATOM 2193 C C . CYS A 1 277 ? -9.200 -0.607 5.652 1.00 84.62 277 CYS A C 1
ATOM 2195 O O . CYS A 1 277 ? -8.617 -1.476 5.004 1.00 84.62 277 CYS A O 1
ATOM 2197 N N . VAL A 1 278 ? -10.516 -0.404 5.563 1.00 84.88 278 VAL A N 1
ATOM 2198 C CA . VAL A 1 278 ? -11.393 -1.131 4.641 1.00 84.88 278 VAL A CA 1
ATOM 2199 C C . VAL A 1 278 ? -11.406 -0.414 3.290 1.00 84.88 278 VAL A C 1
ATOM 2201 O O . VAL A 1 278 ? -11.094 -1.032 2.274 1.00 84.88 278 VAL A O 1
ATOM 2204 N N . GLY A 1 279 ? -11.639 0.902 3.284 1.00 70.94 279 GLY A N 1
ATOM 2205 C CA . GLY A 1 279 ? -11.700 1.773 2.104 1.00 70.94 279 GLY A CA 1
ATOM 2206 C C . GLY A 1 279 ? -10.346 2.210 1.532 1.00 70.94 279 GLY A C 1
ATOM 2207 O O . GLY A 1 279 ? -10.233 3.329 1.036 1.00 70.94 279 GLY A O 1
ATOM 2208 N N . VAL A 1 280 ? -9.337 1.328 1.551 1.00 55.59 280 VAL A N 1
ATOM 2209 C CA . VAL A 1 280 ? -7.971 1.570 1.021 1.00 55.59 280 VAL A CA 1
ATOM 2210 C C . VAL A 1 280 ? -7.970 2.082 -0.431 1.00 55.59 280 VAL A C 1
ATOM 2212 O O . VAL A 1 280 ? -7.029 2.757 -0.838 1.00 55.59 280 VAL A O 1
ATOM 2215 N N . ASP A 1 281 ? -9.041 1.816 -1.182 1.00 47.75 281 ASP A N 1
ATOM 2216 C CA . ASP A 1 281 ? -9.169 2.114 -2.608 1.00 47.75 281 ASP A CA 1
ATOM 2217 C C . ASP A 1 281 ? -10.208 3.195 -2.971 1.00 47.75 281 ASP A C 1
ATOM 2219 O O . ASP A 1 281 ? -10.481 3.371 -4.161 1.00 47.75 281 ASP A O 1
ATOM 2223 N N . ILE A 1 282 ? -10.695 4.013 -2.018 1.00 47.69 282 ILE A N 1
ATOM 2224 C CA . ILE A 1 282 ? -11.467 5.237 -2.359 1.00 47.69 282 ILE A CA 1
ATOM 2225 C C . ILE A 1 282 ? -10.641 6.171 -3.276 1.00 47.69 282 ILE A C 1
ATOM 2227 O O . ILE A 1 282 ? -11.208 6.896 -4.089 1.00 47.69 282 ILE A O 1
ATOM 2231 N N . ASN A 1 283 ? -9.303 6.076 -3.242 1.00 47.91 283 ASN A N 1
ATOM 2232 C CA . ASN A 1 283 ? -8.407 6.804 -4.148 1.00 47.91 283 ASN A CA 1
ATOM 2233 C C . ASN A 1 283 ? -7.914 6.008 -5.379 1.00 47.91 283 ASN A C 1
ATOM 2235 O O . ASN A 1 283 ? -7.284 6.596 -6.256 1.00 47.91 283 ASN A O 1
ATOM 2239 N N . SER A 1 284 ? -8.219 4.709 -5.519 1.00 43.38 284 SER A N 1
ATOM 2240 C CA . SER A 1 284 ? -7.864 3.958 -6.745 1.00 43.38 284 SER A CA 1
ATOM 2241 C C . SER A 1 284 ? -8.734 4.359 -7.942 1.00 43.38 284 SER A C 1
ATOM 2243 O O . SER A 1 284 ? -8.277 4.338 -9.086 1.00 43.38 284 SER A O 1
ATOM 2245 N N . LYS A 1 285 ? -9.955 4.853 -7.688 1.00 43.66 285 LYS A N 1
ATOM 2246 C CA . LYS A 1 285 ? -10.805 5.463 -8.722 1.00 43.66 285 LYS A CA 1
ATOM 2247 C C . LYS A 1 285 ? -10.227 6.761 -9.284 1.00 43.66 285 LYS A C 1
ATOM 2249 O O . LYS A 1 285 ? -10.523 7.104 -10.424 1.00 43.66 285 LYS A O 1
ATOM 2254 N N . PHE A 1 286 ? -9.327 7.441 -8.570 1.00 40.56 286 PHE A N 1
ATOM 2255 C CA . PHE A 1 286 ? -8.587 8.570 -9.142 1.00 40.56 286 PHE A CA 1
ATOM 2256 C C . PHE A 1 286 ? -7.605 8.112 -10.240 1.00 40.56 286 PHE A C 1
ATOM 2258 O O . PHE A 1 286 ? -7.356 8.844 -11.196 1.00 40.56 286 PHE A O 1
ATOM 2265 N N . SER A 1 287 ? -7.111 6.867 -10.167 1.00 38.03 287 SER A N 1
ATOM 2266 C CA . SER A 1 287 ? -6.321 6.237 -11.235 1.00 38.03 287 SER A CA 1
ATOM 2267 C C . SER A 1 287 ? -7.173 5.786 -12.431 1.00 38.03 287 SER A C 1
ATOM 2269 O O . SER A 1 287 ? -6.672 5.776 -13.553 1.00 38.03 287 SER A O 1
ATOM 2271 N N . SER A 1 288 ? -8.456 5.448 -12.239 1.00 39.12 288 SER A N 1
ATOM 2272 C CA . SER A 1 288 ? -9.365 5.170 -13.364 1.00 39.12 288 SER A CA 1
ATOM 2273 C C . SER A 1 288 ? -9.897 6.451 -14.015 1.00 39.12 288 SER A C 1
ATOM 2275 O O . SER A 1 288 ? -9.992 6.514 -15.237 1.00 39.12 288 SER A O 1
ATOM 2277 N N . LEU A 1 289 ? -10.166 7.499 -13.230 1.00 38.97 289 LEU A N 1
ATOM 2278 C CA . LEU A 1 289 ? -10.584 8.810 -13.737 1.00 38.97 289 LEU A CA 1
ATOM 2279 C C . LEU A 1 289 ? -9.459 9.517 -14.506 1.00 38.97 289 LEU A C 1
ATOM 2281 O O . LEU A 1 289 ? -9.723 10.075 -15.570 1.00 38.97 289 LEU A O 1
ATOM 2285 N N . SER A 1 290 ? -8.196 9.416 -14.073 1.00 41.69 290 SER A N 1
ATOM 2286 C CA . SER A 1 290 ? -7.065 9.889 -14.889 1.00 41.69 290 SER A CA 1
ATOM 2287 C C . SER A 1 290 ? -6.902 9.075 -16.184 1.00 41.69 290 SER A C 1
ATOM 2289 O O . SER A 1 290 ? -6.572 9.641 -17.229 1.00 41.69 290 SER A O 1
ATOM 2291 N N . ALA A 1 291 ? -7.227 7.776 -16.170 1.00 43.56 291 ALA A N 1
ATOM 2292 C CA . ALA A 1 291 ? -7.260 6.912 -17.355 1.00 43.56 291 ALA A CA 1
ATOM 2293 C C . ALA A 1 291 ? -8.465 7.154 -18.297 1.00 43.56 291 ALA A C 1
ATOM 2295 O O . ALA A 1 291 ? -8.450 6.675 -19.434 1.00 43.56 291 ALA A O 1
ATOM 2296 N N . GLN A 1 292 ? -9.494 7.888 -17.853 1.00 44.44 292 GLN A N 1
ATOM 2297 C CA . GLN A 1 292 ? -10.615 8.354 -18.684 1.00 44.44 292 GLN A CA 1
ATOM 2298 C C . GLN A 1 292 ? -10.372 9.777 -19.215 1.00 44.44 292 GLN A C 1
ATOM 2300 O O . GLN A 1 292 ? -10.541 10.018 -20.410 1.00 44.44 292 GLN A O 1
ATOM 2305 N N . LEU A 1 293 ? -9.873 10.694 -18.378 1.00 44.38 293 LEU A N 1
ATOM 2306 C CA . LEU A 1 293 ? -9.487 12.051 -18.792 1.00 44.38 293 LEU A CA 1
ATOM 2307 C C . LEU A 1 293 ? -8.374 12.041 -19.854 1.00 44.38 293 LEU A C 1
ATOM 2309 O O . LEU A 1 293 ? -8.425 12.816 -20.803 1.00 44.38 293 LEU A O 1
ATOM 2313 N N . SER A 1 294 ? -7.425 11.104 -19.769 1.00 46.94 294 SER A N 1
ATOM 2314 C CA . SER A 1 294 ? -6.382 10.907 -20.794 1.00 46.94 294 SER A CA 1
ATOM 2315 C C . SER A 1 294 ? -6.877 10.297 -22.116 1.00 46.94 294 SER A C 1
ATOM 2317 O O . SER A 1 294 ? -6.131 10.305 -23.094 1.00 46.94 294 SER A O 1
ATOM 2319 N N . ARG A 1 295 ? -8.122 9.799 -22.183 1.00 50.34 295 ARG A N 1
ATOM 2320 C CA . ARG A 1 295 ? -8.771 9.405 -23.449 1.00 50.34 295 ARG A CA 1
ATOM 2321 C C . ARG A 1 295 ? -9.520 10.579 -24.067 1.00 50.34 295 ARG A C 1
ATOM 2323 O O . ARG A 1 295 ? -9.340 10.851 -25.243 1.00 50.34 295 ARG A O 1
ATOM 2330 N N . SER A 1 296 ? -10.244 11.348 -23.253 1.00 41.84 296 SER A N 1
ATOM 2331 C CA . SER A 1 296 ? -11.022 12.507 -23.717 1.00 41.84 296 SER A CA 1
ATOM 2332 C C . SER A 1 296 ? -10.182 13.671 -24.278 1.00 41.84 296 SER A C 1
ATOM 2334 O O . SER A 1 296 ? -10.751 14.597 -24.849 1.00 41.84 296 SER A O 1
ATOM 2336 N N . ILE A 1 297 ? -8.854 13.638 -24.107 1.00 51.06 297 ILE A N 1
ATOM 2337 C CA . ILE A 1 297 ? -7.886 14.611 -24.650 1.00 51.06 297 ILE A CA 1
ATOM 2338 C C . ILE A 1 297 ? -7.291 14.142 -26.000 1.00 51.06 297 ILE A C 1
ATOM 2340 O O . ILE A 1 297 ? -6.569 14.895 -26.638 1.00 51.06 297 ILE A O 1
ATOM 2344 N N . LYS A 1 298 ? -7.589 12.918 -26.470 1.00 47.69 298 LYS A N 1
ATOM 2345 C CA . LYS A 1 298 ? -7.116 12.410 -27.776 1.00 47.69 298 LYS A CA 1
ATOM 2346 C C . LYS A 1 298 ? -8.099 12.586 -28.939 1.00 47.69 298 LYS A C 1
ATOM 2348 O O . LYS A 1 298 ? -7.691 12.373 -30.074 1.00 47.69 298 LYS A O 1
ATOM 2353 N N . ASP A 1 299 ? -9.336 12.995 -28.660 1.00 48.72 299 ASP A N 1
ATOM 2354 C CA . ASP A 1 299 ? -10.407 13.181 -29.653 1.00 48.72 299 ASP A CA 1
ATOM 2355 C C . ASP A 1 299 ? -10.820 14.668 -29.808 1.00 48.72 299 ASP A C 1
ATOM 2357 O O . ASP A 1 299 ? -11.982 14.979 -30.081 1.00 48.72 299 ASP A O 1
ATOM 2361 N N . LYS A 1 300 ? -9.875 15.599 -29.600 1.00 39.97 300 LYS A N 1
ATOM 2362 C CA . LYS A 1 300 ? -9.992 17.040 -29.890 1.00 39.97 300 LYS A CA 1
ATOM 2363 C C . LYS A 1 300 ? -8.683 17.602 -30.434 1.00 39.97 300 LYS A C 1
ATOM 2365 O O . LYS A 1 300 ? -7.628 17.167 -29.928 1.00 39.97 300 LYS A O 1
#

Solvent-accessible surface area (backbone atoms only — not comparable to full-atom values): 18813 Å² total; per-residue (Å²): 138,78,90,90,79,88,86,87,84,87,80,90,80,90,85,82,90,84,89,87,89,83,80,82,79,73,83,71,78,84,78,74,62,72,74,82,39,71,72,92,65,77,78,45,99,61,28,21,11,32,70,76,60,46,63,34,50,23,70,58,50,46,55,33,43,34,63,70,66,42,98,48,47,88,64,47,82,38,64,41,70,76,48,45,53,32,48,53,49,29,50,56,50,54,74,74,48,88,57,91,74,71,77,55,67,49,56,40,98,72,24,32,44,32,52,56,38,61,35,83,79,76,38,38,12,26,24,35,46,88,86,58,47,75,44,86,94,32,69,39,70,80,46,82,57,82,60,82,73,71,74,69,84,78,82,83,81,86,85,82,95,73,96,71,80,83,78,78,71,70,50,70,68,49,44,54,51,29,30,52,55,45,47,57,51,43,44,64,56,49,77,71,51,92,74,84,76,71,90,68,74,92,74,80,90,72,98,86,75,80,56,71,68,55,53,38,55,49,53,54,47,60,76,36,36,86,82,70,81,61,51,44,34,75,71,51,47,43,59,58,45,49,50,30,44,74,72,36,49,52,50,64,35,36,75,46,43,71,75,64,29,24,77,90,64,84,69,42,29,40,64,63,38,46,48,52,54,55,48,68,54,76,63,53,54,57,60,51,49,52,63,47,55,66,49,69,63,71,81,111

Mean predicted aligned error: 22.02 Å

pLDDT: mean 72.64, std 19.9, range [30.86, 93.94]

InterPro domains:
  IPR000716 Thyroglobulin type-1 [PF00086] (86-147)
  IPR000716 Thyroglobulin type-1 [PS00484] (103-132)
  IPR000716 Thyroglobulin type-1 [PS51162] (83-147)
  IPR000716 Thyroglobulin type-1 [SM00211] (104-151)
  IPR000716 Thyroglobulin type-1 [cd00191] (86-147)
  IPR002350 Kazal domain [PF07648] (37-80)
  IPR002350 Kazal domain [PS51465] (31-82)
  IPR002350 Kazal domain [SM00280] (36-80)
  IPR011992 EF-hand domain pair [SSF47473] (169-283)
  IPR018247 EF-Hand 1, calcium-binding site [PS00018] (262-274)
  IPR019577 SPARC/Testican, calcium-binding domain [PF10591] (172-277)
  IPR036857 Thyroglobulin type-1 superfamily [G3DSA:4.10.800.10] (84-147)
  IPR036857 Thyroglobulin type-1 superfamily [SSF57610] (40-149)
  IPR051950 Developmental regulator and protease inhibitor [PTHR12352] (84-281)

Organism: NCBI:txid280406

Foldseek 3Di:
DDDDDDDDDDDDDDDDDDDDDDDPDDPDPPPPDLVVLPDDDDFDPWWFAKPVQAIGRHQSRQVSCVVVVNPIDTDGIHHRDPLLVLVVQQVVQVVVPPDQFDFRFDADPSSFGDQKGARVNFQKIAGADRNRHGDPPRIDGNDTGDRVPPVPPPPDDDDDDDDDPDPDACDPVQQLQLLVLLLVVLVVVVVPDDDPPPPDDPDDDDPDDDDPSLVSLLVVQVQLPPPPPQWRACVSCVVVLVVSCVPGPPNNCSVCLQVQLCPVVPRIHGPVSSCCSSVVCPVVVVVVVVVVVVVVVVPD

Nearest PDB structures (foldseek):
  6o0d-assembly2_B  TM=8.920E-01  e=2.087E-05  Aquarana catesbeiana
  6o0f-assembly2_B  TM=8.949E-01  e=4.007E-05  Aquarana catesbeiana
  6o0f-assembly1_A  TM=8.654E-01  e=4.787E-05  Aquarana catesbeiana
  6o0d-assembly1_A  TM=8.632E-01  e=6.069E-05  Aquarana catesbeiana
  7n4y-assembly1_B  TM=7.076E-01  e=1.568E-04  Bos indicus x Bos taurus

=== Feature glossary ===
Annotated list of the representations used here:

Nearest PDB structures. The Foldseek neighbor list gives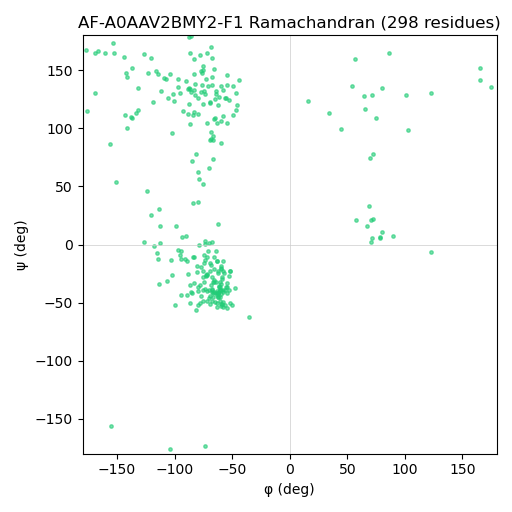 the closest experimentally determined structures in the PDB, ranked by structural alignment. TM-score near 1 means near-identical fold; near 0.3 means only rough topology match. This is how one finds what a novel AlphaFold prediction most resembles in the solved-structure universe.

Foldseek 3Di. Foldseek's 3Di representation compresses backbone geometry into a per-residue letter drawn from a learned twenty-state alphabet. It captures the tertiary interaction pattern around each residue — which residues are packed against it in space, regardless of where they are in sequence.

Radius of gyration, Cα contacts, bounding box. Radius of gyration (Rg) is the root-mean-square distance of Cα atoms from their centroid — a single number for overall size and compactness. A globular domain of N residues has Rg ≈ 2.2·N^0.38 Å; an extended or disordered chain has a much larger Rg. The Cα contact count is the number of residue pairs whose Cα atoms are within 8 Å and are more than four positions apart in sequence — a standard proxy for tertiary packing density. The bounding box is the smallest axis-aligned box enclosing all Cα atoms.

InterPro / GO / CATH / organism. The annotation block draws on four external resources. InterPro: which protein families and domains the sequence belongs to. GO: standardized terms for what the protein does, what process it participates in, and where in the cell it acts. CATH: which structural fold it has in the CATH hierarchy. Organism: the species of origin.

mmCIF coordinates. The mmCIF block holds the 3D Cartesian coordinates of each backbone atom (N, Cα, C, O) in ångströms. mmCIF is the PDB's canonical archive format — a tagged-loop text representation of the atomic model.

pLDDT. pLDDT is the predicted lDDT-Cα score: AlphaFold's confidence that the local environment of each residue (all inter-atomic distances within 15 Å) is correctly placed. It is a per-residue number between 0 and 100, with higher meaning more reliable.

Backbone torsions (φ/ψ). φ (phi) and ψ (psi) are the two rotatable backbone dihedrals per residue: φ is the C(i-1)–N–Cα–C torsion, ψ is the N–Cα–C–N(i+1) torsion, both in degrees on (−180°, 180°]. α-helical residues cluster near (−60°, −45°); β-strand residues near (−120°, +130°). A Ramachandran plot is simply a scatter of (φ, ψ) for every residue.

B-factor. For experimental (PDB) structures, the B-factor (temperature factor) quantifies the positional spread of each atom in the crystal — a combination of thermal vibration and static disorder — in units of Å². High B-factors mark flexible loops or poorly resolved regions; low B-factors mark the rigid, well-ordered core.

Secondary structure (3-state, P-SEA). SS3 is a coarse helix/strand/coil call (letters a/b/c) made by the P-SEA algorithm from inter-Cα distances and dihedrals. It is less detailed than DSSP but needs only Cα positions.

Predicted aligned error. Predicted aligned error is AlphaFold's pairwise confidence. Unlike pLDDT (per-residue), PAE is per-residue-pair and captures whether two parts of the structure are correctly placed relative to each other. Units are ångströms of expected positional error.

Solvent-accessible surface area. Solvent-accessible surface area (SASA) is the area in Å² traced out by the centre of a 1.4 Å probe sphere (a water molecule) rolled over the protein's van der Waals surface (Shrake–Rupley / Lee–Richards construction). Buried residues have near-zero SASA; fully exposed residues can exceed 200 Å². The total SASA scales roughly with the number of surface residues.

Secondary structure (8-state, DSSP). The SS8 string is DSSP's per-residue secondary-structure call. α-helix (H) means an i→i+4 H-bond ladder; β-strand (E) means the residue participates in a β-sheet; 3₁₀ (G) and π (I) are tighter and wider helices; T/S are turns/bends; '-' is loop.

Rendered structure images. Structure images are PyMOL renders from six orthogonal camera directions. Cartoon representation draws helices as coils and strands as arrows; sticks shows the backbone as bonds; surface shows the solvent-excluded envelope. Rainbow coloring maps sequence position to hue (blue→red, N→C); chain coloring assigns a distinct color per polypeptide.

Sequence. The amino-acid sequence is the protein's primary structure: the linear order of residues from the N-terminus to the C-terminus, written in one-letter code. Everything else here — the 3D coordinates, the secondary structure, the domain annotations — is ultimately a consequence of this string.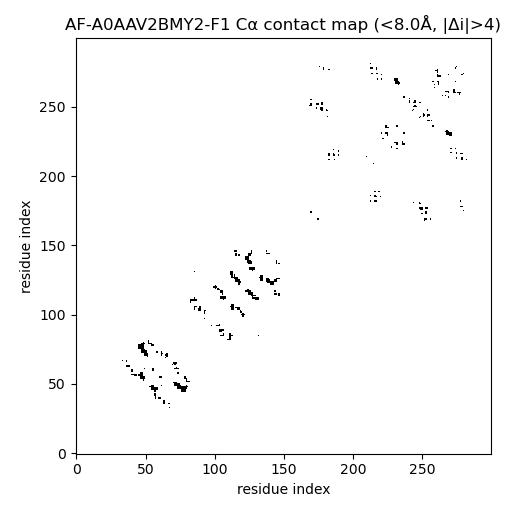

Contact-map, Ramachandran, and PAE plots. Three diagnostic plots accompany the record. The Cα contact map visualizes the tertiary structure as a 2D adjacency matrix (8 Å cutoff, sequence-local contacts suppressed). The Ramachandran plot shows the distribution of backbone (φ, ψ) torsions, with points in the α and β basins reflecting secondary structure content. The PAE plot shows AlphaFold's inter-residue confidence as a color matrix.